Protein AF-A0A0G9LK33-F1 (afdb_monomer)

Solvent-accessible surface area (backbone atoms only — not comparable to full-atom values): 16582 Å² total; per-residue (Å²): 135,88,90,81,90,83,88,84,90,78,90,85,79,85,84,75,80,76,80,74,77,76,76,70,78,69,60,41,38,18,33,14,38,17,59,70,48,50,74,72,45,51,54,49,49,32,57,76,68,70,51,54,80,91,78,38,52,81,48,74,39,46,67,70,49,40,31,66,54,38,64,52,64,90,82,48,63,74,78,64,58,93,66,35,50,24,18,20,37,27,31,68,43,97,57,89,23,56,45,53,45,62,40,44,39,75,54,53,37,34,61,40,50,46,52,24,38,47,52,32,69,49,52,34,28,47,33,39,33,30,33,95,53,79,40,53,30,80,44,24,62,44,22,38,53,54,22,45,24,66,29,71,74,48,82,64,53,61,67,28,28,30,46,17,47,51,48,46,53,54,29,45,64,46,12,77,80,68,35,46,69,53,23,33,45,53,53,48,55,43,49,54,47,41,44,65,68,60,64,90,48,71,68,54,45,44,51,50,44,52,62,48,49,74,66,48,92,62,89,70,50,72,68,56,50,51,52,52,42,52,54,50,49,55,52,50,74,63,65,58,60,38,90,77,39,51,64,28,55,49,49,46,56,49,53,48,53,48,54,40,51,75,70,71,44,88,71,77,54,70,70,58,54,50,50,47,56,48,53,54,50,52,51,52,52,53,51,50,51,52,52,55,58,61,75,75,112

pLDDT: mean 86.49, std 15.48, range [35.88, 98.5]

Mean predicted aligned error: 8.64 Å

Radius of gyration: 25.54 Å; Cα contacts (8 Å, |Δi|>4): 435; chains: 1; bounding box: 70×65×89 Å

Nearest PDB structures (foldseek):
  6lzj-assembly1_A  TM=3.235E-01  e=3.063E+00  Aquifex aeolicus VF5
  6l7m-assembly1_D  TM=2.727E-01  e=3.381E+00  Monosporascus sp. MG133
  6tyi-assembly1_D  TM=2.054E-01  e=7.445E+00  Escherichia coli K-12

Foldseek 3Di:
DDDDDDDDDDDDDDPPPPPPPPPPLLLQKEKEFFPPDDPVFVVVVCVVVVHDPVNHHYHYDYLVLLCVQQVNDPPPCVSVPQGGFKMKMKGFDPDDWEAEAEDLADQCHRLLLLQLCVLQVRTGMYMYMYGPHHDNCLNRSSNHQVRNCSSVVHHTDSLSSNLSSLSSVLLSVVCVQVNNLVSSLLLLLLLLLCLVLLDDDLVLSLCSLCLRQVPDPDHDDPVSSVSSSVSSVSSSVVNRNCVRRVVNSVVSNVVSVVVCVVVVHDDDDPVVSVVSSVVSVVVSVVVVVVVVVVVVD

Sequence (297 aa):
MKKNILKLITSCTIAFSLFSFTVQAQNKERVTFGIDLTDAQEVQMLKEFGVSENEVSVDRITNNDIIKQLGLDPNDKSNYEGGCYSSSYVKITNNGGIQVQSNNLTEVTSLMLSNALVTSGITNAEVKAGSPFPVTGTSALSGILKGFESAKGEELSLKNKKAAQEEIETTSALGEEIGYDEAAKVINDVKTKIIKEAPKNSEEISKIVEGITNNYTVEISDEQKEQIKALMTDINDLDIDYSTVKETLKNIGNQISEVLKNSGKDIQDSSFFQGIFAAIGNFFSKLFDSIKNIGNN

Secondary structure (DSSP, 8-state):
----------------------------EEEEEETT--HHHHHHHHHHHT--TTTSEEEEE-HHHHHHHHT--TT-GGGGSS-S--EEEEEE-SSS-EEEEEEEESSS-HHHHHHHHHHTT--SEEEEEEEEEEE--HHHHHHHHHHHHHHHTSPPPHHHHHHHHHHHHHHHHHHHHH-HHHHHHHHHHHHHHHHHH--SSHHHHHHHHHHHHTTSSSPPPHHHHHHHHHHHHHHHTT---HHHHHHHHHHHHHHHHHHHHHTT--PPPHHHHHHHHHHHHHHHHHHHHHHHHHTT-

Structure (mmCIF, N/CA/C/O backbone):
data_AF-A0A0G9LK33-F1
#
_entry.id   AF-A0A0G9LK33-F1
#
loop_
_atom_site.group_PDB
_atom_site.id
_atom_site.type_symbol
_atom_site.label_atom_id
_atom_site.label_alt_id
_atom_site.label_comp_id
_atom_site.label_asym_id
_atom_site.label_entity_id
_atom_site.label_seq_id
_atom_site.pdbx_PDB_ins_code
_atom_site.Cartn_x
_atom_site.Cartn_y
_atom_site.Cartn_z
_atom_site.occupancy
_atom_site.B_iso_or_equiv
_atom_site.auth_seq_id
_atom_site.auth_comp_id
_atom_site.auth_asym_id
_atom_site.auth_atom_id
_atom_site.pdbx_PDB_model_num
ATOM 1 N N . MET A 1 1 ? -51.705 -40.245 -64.904 1.00 35.88 1 MET A N 1
ATOM 2 C CA . MET A 1 1 ? -51.015 -41.442 -65.437 1.00 35.88 1 MET A CA 1
ATOM 3 C C . MET A 1 1 ? -49.511 -41.181 -65.454 1.00 35.88 1 MET A C 1
ATOM 5 O O . MET A 1 1 ? -49.129 -40.185 -66.036 1.00 35.88 1 MET A O 1
ATOM 9 N N . LYS A 1 2 ? -48.733 -42.074 -64.808 1.00 38.09 2 LYS A N 1
ATOM 10 C CA . LYS A 1 2 ? -47.304 -42.448 -65.013 1.00 38.09 2 LYS A CA 1
ATOM 11 C C . LYS A 1 2 ? -46.250 -41.309 -65.055 1.00 38.09 2 LYS A C 1
ATOM 13 O O . LYS A 1 2 ? -46.258 -40.526 -65.985 1.00 38.09 2 LYS A O 1
ATOM 18 N N . LYS A 1 3 ? -45.400 -41.101 -64.034 1.00 43.56 3 LYS A N 1
ATOM 19 C CA . LYS A 1 3 ? -44.272 -41.898 -63.457 1.00 43.56 3 LYS A CA 1
ATOM 20 C C . LYS A 1 3 ? -42.888 -41.496 -64.021 1.00 43.56 3 LYS A C 1
ATOM 22 O O . LYS A 1 3 ? -42.751 -41.379 -65.231 1.00 43.56 3 LYS A O 1
ATOM 27 N N . ASN A 1 4 ? -41.909 -41.455 -63.096 1.00 42.38 4 ASN A N 1
ATOM 28 C CA . ASN A 1 4 ? -40.425 -41.451 -63.202 1.00 42.38 4 ASN A CA 1
ATOM 29 C C . ASN A 1 4 ? -39.814 -40.080 -62.833 1.00 42.38 4 ASN A C 1
ATOM 31 O O . ASN A 1 4 ? -39.919 -39.145 -63.609 1.00 42.38 4 ASN A O 1
ATOM 35 N N . ILE A 1 5 ? -39.317 -39.814 -61.614 1.00 49.09 5 ILE A N 1
ATOM 36 C CA . ILE A 1 5 ? -38.187 -40.416 -60.862 1.00 49.09 5 ILE A CA 1
ATOM 37 C C . ILE A 1 5 ? -36.920 -40.552 -61.715 1.00 49.09 5 ILE A C 1
ATOM 39 O O . ILE A 1 5 ? -36.762 -41.564 -62.390 1.00 49.09 5 ILE A O 1
ATOM 43 N N . LEU A 1 6 ? -35.983 -39.604 -61.573 1.00 38.56 6 LEU A N 1
ATOM 44 C CA . LEU A 1 6 ? -34.555 -39.908 -61.425 1.00 38.56 6 LEU A CA 1
ATOM 45 C C . LEU A 1 6 ? -33.802 -38.740 -60.758 1.00 38.56 6 LEU A C 1
ATOM 47 O O . LEU A 1 6 ? -34.134 -37.575 -60.931 1.00 38.56 6 LEU A O 1
ATOM 51 N N . LYS A 1 7 ? -32.834 -39.120 -59.930 1.00 46.03 7 LYS A N 1
ATOM 52 C CA . LYS A 1 7 ? -32.105 -38.364 -58.908 1.00 46.03 7 LYS A CA 1
ATOM 53 C C . LYS A 1 7 ? -31.104 -37.360 -59.498 1.00 46.03 7 LYS A C 1
ATOM 55 O O . LYS A 1 7 ? -30.420 -37.702 -60.455 1.00 46.03 7 LYS A O 1
ATOM 60 N N . LEU A 1 8 ? -30.870 -36.245 -58.801 1.00 38.66 8 LEU A N 1
ATOM 61 C CA . LEU A 1 8 ? -29.523 -35.675 -58.688 1.00 38.66 8 LEU A CA 1
ATOM 62 C C . LEU A 1 8 ? -29.359 -34.976 -57.329 1.00 38.66 8 LEU A C 1
ATOM 64 O O . LEU A 1 8 ? -29.995 -33.969 -57.037 1.00 38.66 8 LEU A O 1
ATOM 68 N N . ILE A 1 9 ? -28.533 -35.583 -56.481 1.00 54.88 9 ILE A N 1
ATOM 69 C CA . ILE A 1 9 ? -28.034 -35.050 -55.212 1.00 54.88 9 ILE A CA 1
ATOM 70 C C . ILE A 1 9 ? -26.776 -34.260 -55.552 1.00 54.88 9 ILE A C 1
ATOM 72 O O . ILE A 1 9 ? -25.824 -34.908 -55.973 1.00 54.88 9 ILE A O 1
ATOM 76 N N . THR A 1 10 ? -26.718 -32.938 -55.346 1.00 46.66 10 THR A N 1
ATOM 77 C CA . THR A 1 10 ? -25.455 -32.230 -55.033 1.00 46.66 10 THR A CA 1
ATOM 78 C C . THR A 1 10 ? -25.722 -30.828 -54.453 1.00 46.66 10 THR A C 1
ATOM 80 O O . THR A 1 10 ? -26.233 -29.958 -55.142 1.00 46.66 10 THR A O 1
ATOM 83 N N . SER A 1 11 ? -25.370 -30.663 -53.173 1.00 47.84 11 SER A N 1
ATOM 84 C CA . SER A 1 11 ? -24.723 -29.507 -52.520 1.00 47.84 11 SER A CA 1
ATOM 85 C C . SER A 1 11 ? -25.086 -28.061 -52.918 1.00 47.84 11 SER A C 1
ATOM 87 O O . SER A 1 11 ? -24.753 -27.618 -54.011 1.00 47.84 11 SER A O 1
ATOM 89 N N . CYS A 1 12 ? -25.573 -27.267 -51.954 1.00 44.00 12 CYS A N 1
ATOM 90 C CA . CYS A 1 12 ? -24.965 -25.959 -51.678 1.00 44.00 12 CYS A CA 1
ATOM 91 C C . CYS A 1 12 ? -25.277 -25.489 -50.250 1.00 44.00 12 CYS A C 1
ATOM 93 O O . CYS A 1 12 ? -26.420 -25.447 -49.800 1.00 44.00 12 CYS A O 1
ATOM 95 N N . THR A 1 13 ? -24.193 -25.217 -49.544 1.00 49.06 13 THR A N 1
ATOM 96 C CA . THR A 1 13 ? -24.023 -25.112 -48.100 1.00 49.06 13 THR A CA 1
ATOM 97 C C . THR A 1 13 ? -24.557 -23.794 -47.540 1.00 49.06 13 THR A C 1
ATOM 99 O O . THR A 1 13 ? -24.408 -22.736 -48.144 1.00 49.06 13 THR A O 1
ATOM 102 N N . ILE A 1 14 ? -25.135 -23.864 -46.342 1.00 50.88 14 ILE A N 1
ATOM 103 C CA . ILE A 1 14 ? -25.542 -22.724 -45.517 1.00 50.88 14 ILE A CA 1
ATOM 104 C C . ILE A 1 14 ? -24.282 -21.941 -45.118 1.00 50.88 14 ILE A C 1
ATOM 106 O O . ILE A 1 14 ? -23.468 -22.432 -44.338 1.00 50.88 14 ILE A O 1
ATOM 110 N N . ALA A 1 15 ? -24.115 -20.727 -45.642 1.00 46.41 15 ALA A N 1
ATOM 111 C CA . ALA A 1 15 ? -23.110 -19.781 -45.168 1.00 46.41 15 ALA A CA 1
ATOM 112 C C . ALA A 1 15 ? -23.591 -19.142 -43.855 1.00 46.41 15 ALA A C 1
ATOM 114 O O . ALA A 1 15 ? -24.127 -18.037 -43.840 1.00 46.41 15 ALA A O 1
ATOM 115 N N . PHE A 1 16 ? -23.424 -19.861 -42.745 1.00 49.12 16 PHE A N 1
ATOM 116 C CA . PHE A 1 16 ? -23.436 -19.257 -41.415 1.00 49.12 16 PHE A CA 1
ATOM 117 C C . PHE A 1 16 ? -22.033 -18.692 -41.185 1.00 49.12 16 PHE A C 1
ATOM 119 O O . PHE A 1 16 ? -21.094 -19.426 -40.877 1.00 49.12 16 PHE A O 1
ATOM 126 N N . SER A 1 17 ? -21.861 -17.394 -41.426 1.00 44.94 17 SER A N 1
ATOM 127 C CA . SER A 1 17 ? -20.633 -16.682 -41.091 1.00 44.94 17 SER A CA 1
ATOM 128 C C . SER A 1 17 ? -20.457 -16.701 -39.574 1.00 44.94 17 SER A C 1
ATOM 130 O O . SER A 1 17 ? -21.086 -15.928 -38.850 1.00 44.94 17 SER A O 1
ATOM 132 N N . LEU A 1 18 ? -19.617 -17.616 -39.097 1.00 41.78 18 LEU A N 1
ATOM 133 C CA . LEU A 1 18 ? -19.060 -17.589 -37.756 1.00 41.78 18 LEU A CA 1
ATOM 134 C C . LEU A 1 18 ? -18.175 -16.343 -37.663 1.00 41.78 18 LEU A C 1
ATOM 136 O O . LEU A 1 18 ? -17.020 -16.356 -38.084 1.00 41.78 18 LEU A O 1
ATOM 140 N N . PHE A 1 19 ? -18.719 -15.252 -37.124 1.00 48.16 19 PHE A N 1
ATOM 141 C CA . PHE A 1 19 ? -17.885 -14.246 -36.482 1.00 48.16 19 PHE A CA 1
ATOM 142 C C . PHE A 1 19 ? -17.297 -14.909 -35.239 1.00 48.16 19 PHE A C 1
ATOM 144 O O . PHE A 1 19 ? -17.881 -14.888 -34.157 1.00 48.16 19 PHE A O 1
ATOM 151 N N . SER A 1 20 ? -16.159 -15.571 -35.419 1.00 40.34 20 SER A N 1
ATOM 152 C CA . SER A 1 20 ? -15.299 -15.942 -34.311 1.00 40.34 20 SER A CA 1
ATOM 153 C C . SER A 1 20 ? -14.796 -14.639 -33.705 1.00 40.34 20 SER A C 1
ATOM 155 O O . SER A 1 20 ? -13.849 -14.042 -34.209 1.00 40.34 20 SER A O 1
ATOM 157 N N . PHE A 1 21 ? -15.445 -14.170 -32.639 1.00 43.62 21 PHE A N 1
ATOM 158 C CA . PHE A 1 21 ? -14.785 -13.270 -31.709 1.00 43.62 21 PHE A CA 1
ATOM 159 C C . PHE A 1 21 ? -13.596 -14.049 -31.161 1.00 43.62 21 PHE A C 1
ATOM 161 O O . PHE A 1 21 ? -13.739 -14.917 -30.301 1.00 43.62 21 PHE A O 1
ATOM 168 N N . THR A 1 22 ? -12.413 -13.797 -31.708 1.00 39.19 22 THR A N 1
ATOM 169 C CA . THR A 1 22 ? -11.179 -14.132 -31.020 1.00 39.19 22 THR A CA 1
ATOM 170 C C . THR A 1 22 ? -11.172 -13.269 -29.768 1.00 39.19 22 THR A C 1
ATOM 172 O O . THR A 1 22 ? -10.823 -12.092 -29.825 1.00 39.19 22 THR A O 1
ATOM 175 N N . VAL A 1 23 ? -11.634 -13.828 -28.647 1.00 40.44 23 VAL A N 1
ATOM 176 C CA . VAL A 1 23 ? -11.323 -13.292 -27.324 1.00 40.44 23 VAL A CA 1
ATOM 177 C C . VAL A 1 23 ? -9.811 -13.393 -27.229 1.00 40.44 23 VAL A C 1
ATOM 179 O O . VAL A 1 23 ? -9.265 -14.470 -26.994 1.00 40.44 23 VAL A O 1
ATOM 182 N N . GLN A 1 24 ? -9.128 -12.295 -27.540 1.00 42.69 24 GLN A N 1
ATOM 183 C CA . GLN A 1 24 ? -7.708 -12.179 -27.284 1.00 42.69 24 GLN A CA 1
ATOM 184 C C . GLN A 1 24 ? -7.549 -12.447 -25.794 1.00 42.69 24 GLN A C 1
ATOM 186 O O . GLN A 1 24 ? -8.153 -11.746 -24.982 1.00 42.69 24 GLN A O 1
ATOM 191 N N . ALA A 1 25 ? -6.843 -13.523 -25.443 1.00 46.84 25 ALA A N 1
ATOM 192 C CA . ALA A 1 25 ? -6.541 -13.824 -24.056 1.00 46.84 25 ALA A CA 1
ATOM 193 C C . ALA A 1 25 ? -5.862 -12.580 -23.486 1.00 46.84 25 ALA A C 1
ATOM 195 O O . ALA A 1 25 ? -4.758 -12.227 -23.901 1.00 46.84 25 ALA A O 1
ATOM 196 N N . GLN A 1 26 ? -6.580 -11.856 -22.631 1.00 57.47 26 GLN A N 1
ATOM 197 C CA . GLN A 1 26 ? -6.070 -10.654 -22.006 1.00 57.47 26 GLN A CA 1
ATOM 198 C C . GLN A 1 26 ? -4.840 -11.080 -21.215 1.00 57.47 26 GLN A C 1
ATOM 200 O O . GLN A 1 26 ? -4.949 -11.896 -20.296 1.00 57.47 26 GLN A O 1
ATOM 205 N N . ASN A 1 27 ? -3.663 -10.628 -21.651 1.00 69.38 27 ASN A N 1
ATOM 206 C CA . ASN A 1 27 ? -2.430 -10.960 -20.964 1.00 69.38 27 ASN A CA 1
ATOM 207 C C . ASN A 1 27 ? -2.540 -10.368 -19.553 1.00 69.38 27 ASN A C 1
ATOM 209 O O . ASN A 1 27 ? -2.645 -9.151 -19.388 1.00 69.38 27 ASN A O 1
ATOM 213 N N . LYS A 1 28 ? -2.614 -11.254 -18.555 1.00 82.50 28 LYS A N 1
ATOM 214 C CA . LYS A 1 28 ? -2.795 -10.900 -17.141 1.00 82.50 28 LYS A CA 1
ATOM 215 C C . LYS A 1 28 ? -1.512 -10.367 -16.504 1.00 82.50 28 LYS A C 1
ATOM 217 O O . LYS A 1 28 ? -1.529 -10.052 -15.316 1.00 82.50 28 LYS A O 1
ATOM 222 N N . GLU A 1 29 ? -0.428 -10.318 -17.274 1.00 93.06 29 GLU A N 1
ATOM 223 C CA . GLU A 1 29 ? 0.894 -9.888 -16.851 1.00 93.06 29 GLU A CA 1
ATOM 224 C C . GLU A 1 29 ? 1.270 -8.576 -17.545 1.00 93.06 29 GLU A C 1
ATOM 226 O O . GLU A 1 29 ? 1.222 -8.450 -18.775 1.00 93.06 29 GLU A O 1
ATOM 231 N N . ARG A 1 30 ? 1.628 -7.580 -16.736 1.00 95.62 30 ARG A N 1
ATOM 232 C CA . ARG A 1 30 ? 1.975 -6.229 -17.175 1.00 95.62 30 ARG A CA 1
ATOM 233 C C . ARG A 1 30 ? 3.269 -5.778 -16.537 1.00 95.62 30 ARG A C 1
ATOM 235 O O . ARG A 1 30 ? 3.479 -6.011 -15.352 1.00 95.62 30 ARG A O 1
ATOM 242 N N . VAL A 1 31 ? 4.100 -5.095 -17.312 1.00 97.44 31 VAL A N 1
ATOM 243 C CA . VAL A 1 31 ? 5.230 -4.322 -16.795 1.00 97.44 31 VAL A CA 1
ATOM 244 C C . VAL A 1 31 ? 4.937 -2.850 -17.025 1.00 97.44 31 VAL A C 1
ATOM 246 O O . VAL A 1 31 ? 4.615 -2.464 -18.141 1.00 97.44 31 VAL A O 1
ATOM 249 N N . THR A 1 32 ? 5.064 -2.032 -15.988 1.00 97.06 32 THR A N 1
ATOM 250 C CA . THR A 1 32 ? 4.962 -0.576 -16.075 1.00 97.06 32 THR A CA 1
ATOM 251 C C . THR A 1 32 ? 6.316 0.032 -15.738 1.00 97.06 32 THR A C 1
ATOM 253 O O . THR A 1 32 ? 6.768 -0.109 -14.600 1.00 97.06 32 THR A O 1
ATOM 256 N N . PHE A 1 33 ? 6.950 0.725 -16.685 1.00 97.19 33 PHE A N 1
ATOM 257 C CA . PHE A 1 33 ? 8.192 1.462 -16.430 1.00 97.19 33 PHE A CA 1
ATOM 258 C C . PHE A 1 33 ? 7.932 2.904 -16.008 1.00 97.19 33 PHE A C 1
ATOM 260 O O . PHE A 1 33 ? 7.018 3.554 -16.521 1.00 97.19 33 PHE A O 1
ATOM 267 N N . GLY A 1 34 ? 8.767 3.419 -15.109 1.00 95.44 34 GLY A N 1
ATOM 268 C CA . GLY A 1 34 ? 8.871 4.857 -14.879 1.00 95.44 34 GLY A CA 1
ATOM 269 C C . GLY A 1 34 ? 9.438 5.563 -16.113 1.00 95.44 34 GLY A C 1
ATOM 270 O O . GLY A 1 34 ? 10.346 5.039 -16.758 1.00 95.44 34 GLY A O 1
ATOM 271 N N . ILE A 1 35 ? 8.891 6.728 -16.472 1.00 95.06 35 ILE A N 1
ATOM 272 C CA . ILE A 1 35 ? 9.263 7.419 -17.719 1.00 95.06 35 ILE A CA 1
ATOM 273 C C . ILE A 1 35 ? 10.713 7.923 -17.745 1.00 95.06 35 ILE A C 1
ATOM 275 O O . ILE A 1 35 ? 11.249 8.146 -18.827 1.00 95.06 35 ILE A O 1
ATOM 279 N N . ASP A 1 36 ? 11.351 8.085 -16.584 1.00 95.12 36 ASP A N 1
ATOM 280 C CA . ASP A 1 36 ? 12.722 8.596 -16.495 1.00 95.12 36 ASP A CA 1
ATOM 281 C C . ASP A 1 36 ? 13.784 7.484 -16.604 1.00 95.12 36 ASP A C 1
ATOM 283 O O . ASP A 1 36 ? 14.984 7.748 -16.490 1.00 95.12 36 ASP A O 1
ATOM 287 N N . LEU A 1 37 ? 13.371 6.232 -16.847 1.00 96.38 37 LEU A N 1
ATOM 288 C CA . LEU A 1 37 ? 14.295 5.155 -17.190 1.00 96.38 37 LEU A CA 1
ATOM 289 C C . LEU A 1 37 ? 14.830 5.297 -18.618 1.00 96.38 37 LEU A C 1
ATOM 291 O O . LEU A 1 37 ? 14.111 5.600 -19.565 1.00 96.38 37 LEU A O 1
ATOM 295 N N . THR A 1 38 ? 16.116 5.001 -18.781 1.00 97.44 38 THR A N 1
ATOM 296 C CA . THR A 1 38 ? 16.728 4.771 -20.097 1.00 97.44 38 THR A CA 1
ATOM 297 C C . THR A 1 38 ? 16.373 3.381 -20.632 1.00 97.44 38 THR A C 1
ATOM 299 O O . THR A 1 38 ? 16.149 2.459 -19.848 1.00 97.44 38 THR A O 1
ATOM 302 N N . ASP A 1 39 ? 16.446 3.173 -21.950 1.00 96.31 39 ASP A N 1
ATOM 303 C CA . ASP A 1 39 ? 16.209 1.859 -22.579 1.00 96.31 39 ASP A CA 1
ATOM 304 C C . ASP A 1 39 ? 17.051 0.734 -21.942 1.00 96.31 39 ASP A C 1
ATOM 306 O O . ASP A 1 39 ? 16.578 -0.377 -21.709 1.00 96.31 39 ASP A O 1
ATOM 310 N N . ALA A 1 40 ? 18.313 1.024 -21.601 1.00 97.38 40 ALA A N 1
ATOM 311 C CA . ALA A 1 40 ? 19.193 0.064 -20.935 1.00 97.38 40 ALA A CA 1
ATOM 312 C C . ALA A 1 40 ? 18.702 -0.303 -19.522 1.00 97.38 40 ALA A C 1
ATOM 314 O O . ALA A 1 40 ? 18.845 -1.451 -19.096 1.00 97.38 40 ALA A O 1
ATOM 315 N N . GLN A 1 41 ? 18.115 0.656 -18.803 1.00 98.06 41 GLN A N 1
ATOM 316 C CA . GLN A 1 41 ? 17.523 0.428 -17.487 1.00 98.06 41 GLN A CA 1
ATOM 317 C C . GLN A 1 41 ? 16.189 -0.315 -17.582 1.00 98.06 41 GLN A C 1
ATOM 319 O O . GLN A 1 41 ? 15.935 -1.174 -16.747 1.00 98.06 41 GLN A O 1
ATOM 324 N N . GLU A 1 42 ? 15.364 -0.069 -18.602 1.00 97.00 42 GLU A N 1
ATOM 325 C CA . GLU A 1 42 ? 14.154 -0.871 -18.841 1.00 97.00 42 GLU A CA 1
ATOM 326 C C . GLU A 1 42 ? 14.511 -2.354 -19.055 1.00 97.00 42 GLU A C 1
ATOM 328 O O . GLU A 1 42 ? 13.927 -3.239 -18.425 1.00 97.00 42 GLU A O 1
ATOM 333 N N . VAL A 1 43 ? 15.548 -2.636 -19.855 1.00 96.25 43 VAL A N 1
ATOM 334 C CA . VAL A 1 43 ? 16.069 -4.003 -20.047 1.00 96.25 43 VAL A CA 1
ATOM 335 C C . VAL A 1 43 ? 16.593 -4.602 -18.736 1.00 96.25 43 VAL A C 1
ATOM 337 O O . VAL A 1 43 ? 16.360 -5.783 -18.460 1.00 96.25 43 VAL A O 1
ATOM 340 N N . GLN A 1 44 ? 17.277 -3.808 -17.904 1.00 97.06 44 GLN A N 1
ATOM 341 C CA . GLN A 1 44 ? 17.685 -4.237 -16.563 1.00 97.06 44 GLN A CA 1
ATOM 342 C C . GLN A 1 44 ? 16.466 -4.620 -15.713 1.00 97.06 44 GLN A C 1
ATOM 344 O O . GLN A 1 44 ? 16.467 -5.693 -15.109 1.00 97.06 44 GLN A O 1
ATOM 349 N N . MET A 1 45 ? 15.416 -3.796 -15.706 1.00 97.62 45 MET A N 1
ATOM 350 C CA . MET A 1 45 ? 14.209 -4.054 -14.924 1.00 97.62 45 MET A CA 1
ATOM 351 C C . MET A 1 45 ? 13.469 -5.313 -15.387 1.00 97.62 45 MET A C 1
ATOM 353 O O . MET A 1 45 ? 13.059 -6.104 -14.542 1.00 97.62 45 MET A O 1
ATOM 357 N N . LEU A 1 46 ? 13.357 -5.573 -16.696 1.00 96.81 46 LEU A N 1
ATOM 358 C CA . LEU A 1 46 ? 12.790 -6.834 -17.209 1.00 96.81 46 LEU A CA 1
ATOM 359 C C . LEU A 1 46 ? 13.542 -8.053 -16.667 1.00 96.81 46 LEU A C 1
ATOM 361 O O . LEU A 1 46 ? 12.930 -9.020 -16.207 1.00 96.81 46 LEU A O 1
ATOM 365 N N . LYS A 1 47 ? 14.878 -7.983 -16.659 1.00 96.06 47 LYS A N 1
ATOM 366 C CA . LYS A 1 47 ? 15.730 -9.044 -16.120 1.00 96.06 47 LYS A CA 1
ATOM 367 C C . LYS A 1 47 ? 15.534 -9.228 -14.615 1.00 96.06 47 LYS A C 1
ATOM 369 O O . LYS A 1 47 ? 15.449 -10.369 -14.166 1.00 96.06 47 LYS A O 1
ATOM 374 N N . GLU A 1 48 ? 15.452 -8.145 -13.845 1.00 95.88 48 GLU A N 1
ATOM 375 C CA . GLU A 1 48 ? 15.170 -8.197 -12.401 1.00 95.88 48 GLU A CA 1
ATOM 376 C C . GLU A 1 48 ? 13.775 -8.771 -12.113 1.00 95.88 48 GLU A C 1
ATOM 378 O O . GLU A 1 48 ? 13.600 -9.577 -11.198 1.00 95.88 48 GLU A O 1
ATOM 383 N N . PHE A 1 49 ? 12.786 -8.436 -12.941 1.00 96.75 49 PHE A N 1
ATOM 384 C CA . PHE A 1 49 ? 11.449 -9.019 -12.868 1.00 96.75 49 PHE A CA 1
ATOM 385 C C . PHE A 1 49 ? 11.392 -10.461 -13.385 1.00 96.75 49 PHE A C 1
ATOM 387 O O . PHE A 1 49 ? 10.426 -11.168 -13.092 1.00 96.75 49 PHE A O 1
ATOM 394 N N . GLY A 1 50 ? 12.441 -10.940 -14.056 1.00 95.50 50 GLY A N 1
ATOM 395 C CA . GLY A 1 50 ? 12.544 -12.302 -14.570 1.00 95.50 50 GLY A CA 1
ATOM 396 C C . GLY A 1 50 ? 11.566 -12.586 -15.708 1.00 95.50 50 GLY A C 1
ATOM 397 O O . GLY A 1 50 ? 11.072 -13.706 -15.801 1.00 95.50 50 GLY A O 1
ATOM 398 N N . VAL A 1 51 ? 11.267 -11.575 -16.527 1.00 93.56 51 VAL A N 1
ATOM 399 C CA . VAL A 1 51 ? 10.341 -11.665 -17.665 1.00 93.56 51 VAL A CA 1
ATOM 400 C C . VAL A 1 51 ? 11.005 -11.179 -18.945 1.00 93.56 51 VAL A C 1
ATOM 402 O O . VAL A 1 51 ? 11.894 -10.326 -18.917 1.00 93.56 51 VAL A O 1
ATOM 405 N N . SER A 1 52 ? 10.559 -11.707 -20.079 1.00 88.94 52 SER A N 1
ATOM 406 C CA . SER A 1 52 ? 10.988 -11.254 -21.402 1.00 88.94 52 SER A CA 1
ATOM 407 C C . SER A 1 52 ? 9.974 -10.267 -21.987 1.00 88.94 52 SER A C 1
ATOM 409 O O . SER A 1 52 ? 8.771 -10.399 -21.769 1.00 88.94 52 SER A O 1
ATOM 411 N N . GLU A 1 53 ? 10.429 -9.296 -22.782 1.00 81.75 53 GLU A N 1
ATOM 412 C CA . GLU A 1 53 ? 9.564 -8.258 -23.377 1.00 81.75 53 GLU A CA 1
ATOM 413 C C . GLU A 1 53 ? 8.426 -8.833 -24.242 1.00 81.75 53 GLU A C 1
ATOM 415 O O . GLU A 1 53 ? 7.344 -8.266 -24.324 1.00 81.75 53 GLU A O 1
ATOM 420 N N . ASN A 1 54 ? 8.636 -9.996 -24.859 1.00 84.62 54 ASN A N 1
ATOM 421 C CA . ASN A 1 54 ? 7.635 -10.689 -25.671 1.00 84.62 54 ASN A CA 1
ATOM 422 C C . ASN A 1 54 ? 6.609 -11.502 -24.856 1.00 84.62 54 ASN A C 1
ATOM 424 O O . ASN A 1 54 ? 5.662 -12.027 -25.442 1.00 84.62 54 ASN A O 1
ATOM 428 N N . GLU A 1 55 ? 6.798 -11.649 -23.543 1.00 84.25 55 GLU A N 1
ATOM 429 C CA . GLU A 1 55 ? 5.919 -12.422 -22.650 1.00 84.25 55 GLU A CA 1
ATOM 430 C C . GLU A 1 55 ? 4.898 -11.532 -21.928 1.00 84.25 55 GLU A C 1
ATOM 432 O O . GLU A 1 55 ? 3.827 -11.999 -21.534 1.00 84.25 55 GLU A O 1
ATOM 437 N N . VAL A 1 56 ? 5.199 -10.240 -21.799 1.00 87.75 56 VAL A N 1
ATOM 438 C CA . VAL A 1 56 ? 4.410 -9.261 -21.043 1.00 87.75 56 VAL A CA 1
ATOM 439 C C . VAL A 1 56 ? 3.997 -8.098 -21.935 1.00 87.75 56 VAL A C 1
ATOM 441 O O . VAL A 1 56 ? 4.654 -7.785 -22.921 1.00 87.75 56 VAL A O 1
ATOM 444 N N . SER A 1 57 ? 2.893 -7.431 -21.601 1.00 92.38 57 SER A N 1
ATOM 445 C CA . SER A 1 57 ? 2.618 -6.121 -22.206 1.00 92.38 57 SER A CA 1
ATOM 446 C C . SER A 1 57 ? 3.278 -5.026 -21.375 1.00 92.38 57 SER A C 1
ATOM 448 O O . SER A 1 57 ? 3.230 -5.067 -20.143 1.00 92.38 57 SER A O 1
ATOM 450 N N . VAL A 1 58 ? 3.899 -4.069 -22.062 1.00 93.75 58 VAL A N 1
ATOM 451 C CA . VAL A 1 58 ? 4.666 -2.982 -21.451 1.00 93.75 58 VAL A CA 1
ATOM 452 C C . VAL A 1 58 ? 3.877 -1.682 -21.519 1.00 93.75 58 VAL A C 1
ATOM 454 O O . VAL A 1 58 ? 3.456 -1.251 -22.591 1.00 93.75 58 VAL A O 1
ATOM 457 N N . ASP A 1 59 ? 3.741 -1.042 -20.368 1.00 93.94 59 ASP A N 1
ATOM 458 C CA . ASP A 1 59 ? 3.198 0.291 -20.181 1.00 93.94 59 ASP A CA 1
ATOM 459 C C . ASP A 1 59 ? 4.289 1.211 -19.607 1.00 93.94 59 ASP A C 1
ATOM 461 O O . ASP A 1 59 ? 5.306 0.767 -19.071 1.00 93.94 59 ASP A O 1
ATOM 465 N N . ARG A 1 60 ? 4.089 2.525 -19.713 1.00 94.62 60 ARG A N 1
ATOM 466 C CA . ARG A 1 60 ? 4.949 3.534 -19.074 1.00 94.62 60 ARG A CA 1
ATOM 467 C C . ARG A 1 60 ? 4.114 4.465 -18.228 1.00 94.62 60 ARG A C 1
ATOM 469 O O . ARG A 1 60 ? 2.968 4.740 -18.590 1.00 94.62 60 ARG A O 1
ATOM 476 N N . ILE A 1 61 ? 4.667 4.955 -17.129 1.00 91.75 61 ILE A N 1
ATOM 477 C CA . ILE A 1 61 ? 3.995 5.895 -16.244 1.00 91.75 61 ILE A CA 1
ATOM 478 C C . ILE A 1 61 ? 4.749 7.218 -16.170 1.00 91.75 61 ILE A C 1
ATOM 480 O O . ILE A 1 61 ? 5.957 7.259 -15.965 1.00 91.75 61 ILE A O 1
ATOM 484 N N . THR A 1 62 ? 4.013 8.304 -16.390 1.00 90.50 62 THR A N 1
ATOM 485 C CA . THR A 1 62 ? 4.513 9.682 -16.327 1.00 90.50 62 THR A CA 1
ATOM 486 C C . THR A 1 62 ? 4.065 10.368 -15.037 1.00 90.50 62 THR A C 1
ATOM 488 O O . THR A 1 62 ? 3.109 9.925 -14.404 1.00 90.50 62 THR A O 1
ATOM 491 N N . ASN A 1 63 ? 4.651 11.518 -14.690 1.00 86.06 63 ASN A N 1
ATOM 492 C CA . ASN A 1 63 ? 4.182 12.317 -13.544 1.00 86.06 63 ASN A CA 1
ATOM 493 C C . ASN A 1 63 ? 2.693 12.695 -13.658 1.00 86.06 63 ASN A C 1
ATOM 495 O O . ASN A 1 63 ? 1.951 12.655 -12.681 1.00 86.06 63 ASN A O 1
ATOM 499 N N . ASN A 1 64 ? 2.216 12.985 -14.873 1.00 86.50 64 ASN A N 1
ATOM 500 C CA . ASN A 1 64 ? 0.799 13.269 -15.109 1.00 86.50 64 ASN A CA 1
ATOM 501 C C . ASN A 1 64 ? -0.094 12.044 -14.884 1.00 86.50 64 ASN A C 1
ATOM 503 O O . ASN A 1 64 ? -1.231 12.191 -14.438 1.00 86.50 64 ASN A O 1
ATOM 507 N N . ASP A 1 65 ? 0.396 10.849 -15.214 1.00 89.00 65 ASP A N 1
ATOM 508 C CA . ASP A 1 65 ? -0.328 9.616 -14.918 1.00 89.00 65 ASP A CA 1
ATOM 509 C C . ASP A 1 65 ? -0.387 9.382 -13.410 1.00 89.00 65 ASP A C 1
ATOM 511 O O . ASP A 1 65 ? -1.452 9.036 -12.916 1.00 89.00 65 ASP A O 1
ATOM 515 N N . ILE A 1 66 ? 0.703 9.641 -12.675 1.00 88.25 66 ILE A N 1
ATOM 516 C CA . ILE A 1 66 ? 0.744 9.513 -11.210 1.00 88.25 66 ILE A CA 1
ATOM 517 C C . ILE A 1 66 ? -0.336 10.374 -10.561 1.00 88.25 66 ILE A C 1
ATOM 519 O O . ILE A 1 66 ? -1.148 9.868 -9.788 1.00 88.25 66 ILE A O 1
ATOM 523 N N . ILE A 1 67 ? -0.406 11.647 -10.947 1.00 87.56 67 ILE A N 1
ATOM 524 C CA . ILE A 1 67 ? -1.389 12.598 -10.421 1.00 87.56 67 ILE A CA 1
ATOM 525 C C . ILE A 1 67 ? -2.813 12.138 -10.683 1.00 87.56 67 ILE A C 1
ATOM 527 O O . ILE A 1 67 ? -3.648 12.177 -9.786 1.00 87.56 67 ILE A O 1
ATOM 531 N N . LYS A 1 68 ? -3.105 11.668 -11.899 1.00 87.88 68 LYS A N 1
ATOM 532 C CA . LYS A 1 68 ? -4.437 11.147 -12.231 1.00 87.88 68 LYS A CA 1
ATOM 533 C C . LYS A 1 68 ? -4.752 9.880 -11.451 1.00 87.88 68 LYS A C 1
ATOM 535 O O . LYS A 1 68 ? -5.859 9.735 -10.943 1.00 87.88 68 LYS A O 1
ATOM 540 N N . GLN A 1 69 ? -3.784 8.977 -11.369 1.00 87.00 69 GLN A N 1
ATOM 541 C CA . GLN A 1 69 ? -3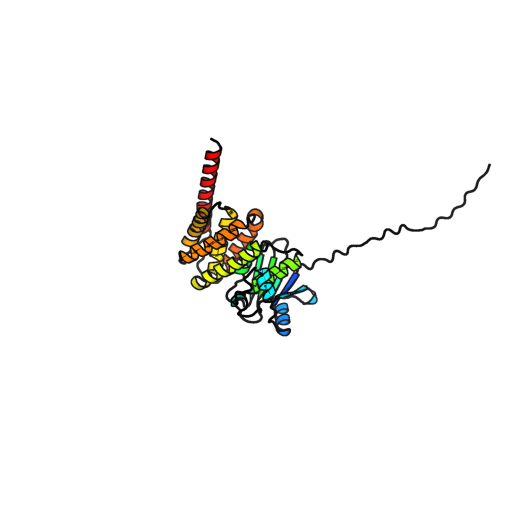.980 7.655 -10.806 1.00 87.00 69 GLN A CA 1
ATOM 542 C C . GLN A 1 69 ? -4.198 7.700 -9.302 1.00 87.00 69 GLN A C 1
ATOM 544 O O . GLN A 1 69 ? -5.044 6.976 -8.789 1.00 87.00 69 GLN A O 1
ATOM 549 N N . LEU A 1 70 ? -3.465 8.573 -8.618 1.00 87.50 70 LEU A N 1
ATOM 550 C CA . LEU A 1 70 ? -3.523 8.747 -7.170 1.00 87.50 70 LEU A CA 1
ATOM 551 C C . LEU A 1 70 ? -4.410 9.934 -6.766 1.00 87.50 70 LEU A C 1
ATOM 553 O O . LEU A 1 70 ? -4.662 10.153 -5.590 1.00 87.50 70 LEU A O 1
ATOM 557 N N . GLY A 1 71 ? -4.921 10.690 -7.743 1.00 85.00 71 GLY A N 1
ATOM 558 C CA . GLY A 1 71 ? -5.807 11.831 -7.539 1.00 85.00 71 GLY A CA 1
ATOM 559 C C . GLY A 1 71 ? -5.178 12.989 -6.755 1.00 85.00 71 GLY A C 1
ATOM 560 O O . GLY A 1 71 ? -5.887 13.647 -5.988 1.00 85.00 71 GLY A O 1
ATOM 561 N N . LEU A 1 72 ? -3.878 13.208 -6.961 1.00 86.12 72 LEU A N 1
ATOM 562 C CA . LEU A 1 72 ? -3.076 14.264 -6.339 1.00 86.12 72 LEU A CA 1
ATOM 563 C C . LEU A 1 72 ? -3.454 15.653 -6.878 1.00 86.12 72 LEU A C 1
ATOM 565 O O . LEU A 1 72 ? -4.056 15.771 -7.949 1.00 86.12 72 LEU A O 1
ATOM 569 N N . ASP A 1 73 ? -3.081 16.714 -6.157 1.00 85.69 73 ASP A N 1
ATOM 570 C CA . ASP A 1 73 ? -3.248 18.084 -6.653 1.00 85.69 73 ASP A CA 1
ATOM 571 C C . ASP A 1 73 ? -2.250 18.354 -7.798 1.00 85.69 73 ASP A C 1
ATOM 573 O O . ASP A 1 73 ? -1.037 18.335 -7.565 1.00 85.69 73 ASP A O 1
ATOM 577 N N . PRO A 1 74 ? -2.716 18.641 -9.032 1.00 84.38 74 PRO A N 1
ATOM 578 C CA . PRO A 1 74 ? -1.836 18.982 -10.150 1.00 84.38 74 PRO A CA 1
ATOM 579 C C . PRO A 1 74 ? -1.094 20.316 -9.972 1.00 84.38 74 PRO A C 1
ATOM 581 O O . PRO A 1 74 ? -0.208 20.632 -10.760 1.00 84.38 74 PRO A O 1
ATOM 584 N N . ASN A 1 75 ? -1.468 21.139 -8.990 1.00 86.44 75 ASN A N 1
ATOM 585 C CA . ASN A 1 75 ? -0.801 22.413 -8.717 1.00 86.44 75 ASN A CA 1
ATOM 586 C C . ASN A 1 75 ? 0.263 22.306 -7.622 1.00 86.44 75 ASN A C 1
ATOM 588 O O . ASN A 1 75 ? 1.077 23.225 -7.483 1.00 86.44 75 ASN A O 1
ATOM 592 N N . ASP A 1 76 ? 0.274 21.212 -6.862 1.00 83.50 76 ASP A N 1
ATOM 593 C CA . ASP A 1 76 ? 1.295 20.971 -5.857 1.00 83.50 76 ASP A CA 1
ATOM 594 C C . ASP A 1 76 ? 2.563 20.445 -6.533 1.00 83.50 76 ASP A C 1
ATOM 596 O O . ASP A 1 76 ? 2.613 19.345 -7.085 1.00 83.50 76 ASP A O 1
ATOM 600 N N . LYS A 1 77 ? 3.602 21.281 -6.515 1.00 75.38 77 LYS A N 1
ATOM 601 C CA . LYS A 1 77 ? 4.873 21.003 -7.183 1.00 75.38 77 LYS A CA 1
ATOM 602 C C . LYS A 1 77 ? 5.642 19.858 -6.538 1.00 75.38 77 LYS A C 1
ATOM 604 O O . LYS A 1 77 ? 6.403 19.212 -7.253 1.00 75.38 77 LYS A O 1
ATOM 609 N N . SER A 1 78 ? 5.423 19.595 -5.250 1.00 78.38 78 SER A N 1
ATOM 610 C CA . SER A 1 78 ? 6.098 18.507 -4.537 1.00 78.38 78 SER A CA 1
ATOM 611 C C . SER A 1 78 ? 5.787 17.139 -5.162 1.00 78.38 78 SER A C 1
ATOM 613 O O . SER A 1 78 ? 6.673 16.295 -5.258 1.00 78.38 78 SER A O 1
ATOM 615 N N . ASN A 1 79 ? 4.593 16.973 -5.751 1.00 73.19 79 ASN A N 1
ATOM 616 C CA . ASN A 1 79 ? 4.172 15.762 -6.474 1.00 73.19 79 ASN A CA 1
ATOM 617 C C . ASN A 1 79 ? 4.981 15.464 -7.751 1.00 73.19 79 ASN A C 1
ATOM 619 O O . ASN A 1 79 ? 4.814 14.404 -8.356 1.00 73.19 79 ASN A O 1
ATOM 623 N N . TYR A 1 80 ? 5.819 16.401 -8.201 1.00 69.06 80 TYR A N 1
ATOM 624 C CA . TYR A 1 80 ? 6.644 16.272 -9.405 1.00 69.06 80 TYR A CA 1
ATOM 625 C C . TYR A 1 80 ? 8.143 16.156 -9.094 1.00 69.06 80 TYR A C 1
ATOM 627 O O . TYR A 1 80 ? 8.949 16.035 -10.021 1.00 69.06 80 TYR A O 1
ATOM 635 N N . GLU A 1 81 ? 8.534 16.238 -7.822 1.00 74.31 81 GLU A N 1
ATOM 636 C CA . GLU A 1 81 ? 9.934 16.194 -7.404 1.00 74.31 81 GLU A CA 1
ATOM 637 C C . GLU A 1 81 ? 10.462 14.747 -7.353 1.00 74.31 81 GLU A C 1
ATOM 639 O O . GLU A 1 81 ? 9.712 13.788 -7.200 1.00 74.31 81 GLU A O 1
ATOM 644 N N . GLY A 1 82 ? 11.774 14.564 -7.532 1.00 75.88 82 GLY A N 1
ATOM 645 C CA . GLY A 1 82 ? 12.436 13.254 -7.397 1.00 75.88 82 GLY A CA 1
ATOM 646 C C . GLY A 1 82 ? 12.413 12.340 -8.632 1.00 75.88 82 GLY A C 1
ATOM 647 O O . GLY A 1 82 ? 13.240 11.434 -8.716 1.00 75.88 82 GLY A O 1
ATOM 648 N N . GLY A 1 83 ? 11.564 12.620 -9.625 1.00 84.38 83 GLY A N 1
ATOM 649 C CA . GLY A 1 83 ? 11.497 11.868 -10.884 1.00 84.38 83 GLY A CA 1
ATOM 650 C C . GLY A 1 83 ? 10.782 10.514 -10.780 1.00 84.38 83 GLY A C 1
ATOM 651 O O . GLY A 1 83 ? 10.510 9.982 -9.706 1.00 84.38 83 GLY A O 1
ATOM 652 N N . CYS A 1 84 ? 10.458 9.941 -11.933 1.00 91.25 84 CYS A N 1
ATOM 653 C CA . CYS A 1 84 ? 9.674 8.728 -12.092 1.00 91.25 84 CYS A CA 1
ATOM 654 C C . CYS A 1 84 ? 10.560 7.569 -12.569 1.00 91.25 84 CYS A C 1
ATOM 656 O O . CYS A 1 84 ? 10.584 7.224 -13.752 1.00 91.25 84 CYS A O 1
ATOM 658 N N . TYR A 1 85 ? 11.290 6.965 -11.630 1.00 94.19 85 TYR A N 1
ATOM 659 C CA . TYR A 1 85 ? 12.226 5.866 -11.912 1.00 94.19 85 TYR A CA 1
ATOM 660 C C . TYR A 1 85 ? 11.691 4.485 -11.513 1.00 94.19 85 TYR A C 1
ATOM 662 O O . TYR A 1 85 ? 12.085 3.471 -12.092 1.00 94.19 85 TYR A O 1
ATOM 670 N N . SER A 1 86 ? 10.783 4.418 -10.532 1.00 95.12 86 SER A N 1
ATOM 671 C CA . SER A 1 86 ? 10.265 3.129 -10.064 1.00 95.12 86 SER A CA 1
ATOM 672 C C . SER A 1 86 ? 9.406 2.474 -11.138 1.00 95.12 86 SER A C 1
ATOM 674 O O . SER A 1 86 ? 8.554 3.114 -11.755 1.00 95.12 86 SER A O 1
ATOM 676 N N . SER A 1 87 ? 9.618 1.180 -11.310 1.00 97.19 87 SER A N 1
ATOM 677 C CA . SER A 1 87 ? 8.928 0.303 -12.240 1.00 97.19 87 SER A CA 1
ATOM 678 C C . SER A 1 87 ? 8.236 -0.821 -11.486 1.00 97.19 87 SER A C 1
ATOM 680 O O . SER A 1 87 ? 8.562 -1.123 -10.336 1.00 97.19 87 SER A O 1
ATOM 682 N N . SER A 1 88 ? 7.285 -1.469 -12.145 1.00 97.81 88 SER A N 1
ATOM 683 C CA . SER A 1 88 ? 6.560 -2.592 -11.565 1.00 97.81 88 SER A CA 1
ATOM 684 C C . SER A 1 88 ? 6.253 -3.664 -12.594 1.00 97.81 88 SER A C 1
ATOM 686 O O . SER A 1 88 ? 6.054 -3.375 -13.768 1.00 97.81 88 SER A O 1
ATOM 688 N N . TYR A 1 89 ? 6.185 -4.899 -12.131 1.00 97.94 89 TYR A N 1
ATOM 689 C CA . TYR A 1 89 ? 5.559 -6.023 -12.795 1.00 97.94 89 TYR A CA 1
ATOM 690 C C . TYR A 1 89 ? 4.342 -6.432 -11.971 1.00 97.94 89 TYR A C 1
ATOM 692 O O . TYR A 1 89 ? 4.434 -6.541 -10.747 1.00 97.94 89 TYR A O 1
ATOM 700 N N . VAL A 1 90 ? 3.218 -6.670 -12.639 1.00 97.62 90 VAL A N 1
ATOM 701 C CA . VAL A 1 90 ? 1.9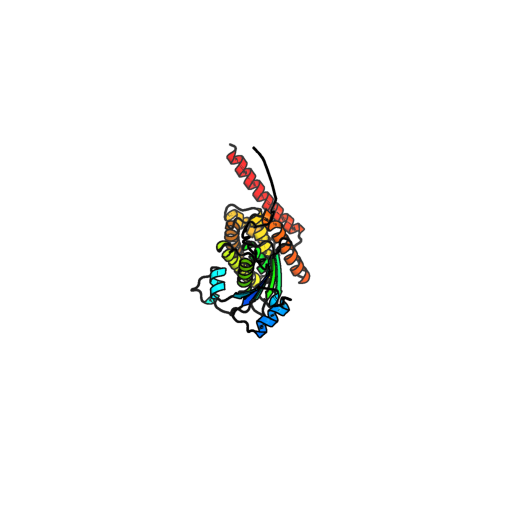53 -7.071 -12.028 1.00 97.62 90 VAL A CA 1
ATOM 702 C C . VAL A 1 90 ? 1.404 -8.278 -12.759 1.00 97.62 90 VAL A C 1
ATOM 704 O O . VAL A 1 90 ? 1.225 -8.249 -13.976 1.00 97.62 90 VAL A O 1
ATOM 707 N N . LYS A 1 91 ? 1.063 -9.311 -11.995 1.00 95.81 91 LYS A N 1
ATOM 708 C CA . LYS A 1 91 ? 0.357 -10.497 -12.461 1.00 95.81 91 LYS A CA 1
ATOM 709 C C . LYS A 1 91 ? -0.893 -10.713 -11.629 1.00 95.81 91 LYS A C 1
ATOM 711 O O . LYS A 1 91 ? -0.816 -10.973 -10.429 1.00 95.81 91 LYS A O 1
ATOM 716 N N . ILE A 1 92 ? -2.055 -10.645 -12.273 1.00 94.94 92 ILE A N 1
ATOM 717 C CA . ILE A 1 92 ? -3.328 -10.928 -11.602 1.00 94.94 92 ILE A CA 1
ATOM 718 C C . ILE A 1 92 ? -3.435 -12.430 -11.337 1.00 94.94 92 ILE A C 1
ATOM 720 O O . ILE A 1 92 ? -3.450 -13.241 -12.271 1.00 94.94 92 ILE A O 1
ATOM 724 N N . THR A 1 93 ? -3.575 -12.796 -10.066 1.00 93.44 93 THR A N 1
ATOM 725 C CA . THR A 1 93 ? -3.789 -14.177 -9.631 1.00 93.44 93 THR A CA 1
ATOM 726 C C . THR A 1 93 ? -5.249 -14.394 -9.232 1.00 93.44 93 THR A C 1
ATOM 728 O O . THR A 1 93 ? -5.994 -13.458 -8.951 1.00 93.44 93 THR A O 1
ATOM 731 N N . ASN A 1 94 ? -5.704 -15.649 -9.237 1.00 89.69 94 ASN A N 1
ATOM 732 C CA . ASN A 1 94 ? -7.068 -15.981 -8.803 1.00 89.69 94 ASN A CA 1
ATOM 733 C C . ASN A 1 94 ? -7.143 -16.274 -7.291 1.00 89.69 94 ASN 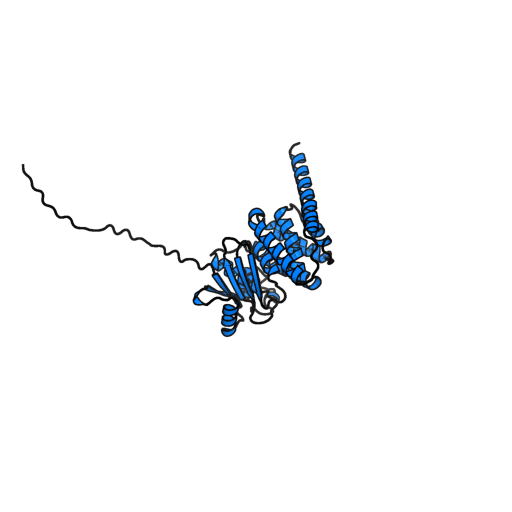A C 1
ATOM 735 O O . ASN A 1 94 ? -8.234 -16.392 -6.739 1.00 89.69 94 ASN A O 1
ATOM 739 N N . ASN A 1 95 ? -5.994 -16.476 -6.645 1.00 86.94 95 ASN A N 1
ATOM 740 C CA . ASN A 1 95 ? -5.842 -16.847 -5.243 1.00 86.94 95 ASN A CA 1
ATOM 741 C C . ASN A 1 95 ? -4.425 -16.487 -4.757 1.00 86.94 95 ASN A C 1
ATOM 743 O O . ASN A 1 95 ? -3.616 -15.956 -5.516 1.00 86.94 95 ASN A O 1
ATOM 747 N N . GLY A 1 96 ? -4.126 -16.802 -3.495 1.00 84.69 96 GLY A N 1
ATOM 748 C CA . GLY A 1 96 ? -2.800 -16.591 -2.904 1.00 84.69 96 GLY A CA 1
ATOM 749 C C . GLY A 1 96 ? -2.610 -15.223 -2.246 1.00 84.69 96 GLY A C 1
ATOM 750 O O . GLY A 1 96 ? -1.595 -15.021 -1.584 1.00 84.69 96 GLY A O 1
ATOM 751 N N . GLY A 1 97 ? -3.595 -14.324 -2.350 1.00 90.88 97 GLY A N 1
ATOM 752 C CA . GLY A 1 97 ? -3.525 -12.982 -1.783 1.00 90.88 97 GLY A CA 1
ATOM 753 C C . GLY A 1 97 ? -2.591 -12.062 -2.569 1.00 90.88 97 GLY A C 1
ATOM 754 O O . GLY A 1 97 ? -2.295 -12.296 -3.742 1.00 90.88 97 GLY A O 1
ATOM 755 N N . ILE A 1 98 ? -2.140 -10.997 -1.914 1.00 95.50 98 ILE A N 1
ATOM 756 C CA . ILE A 1 98 ? -1.165 -10.057 -2.465 1.00 95.50 98 ILE A CA 1
ATOM 757 C C . ILE A 1 98 ? 0.235 -10.500 -2.048 1.00 95.50 98 ILE A C 1
ATOM 759 O O . ILE A 1 98 ? 0.488 -10.755 -0.873 1.00 95.50 98 ILE A O 1
ATOM 763 N N . GLN A 1 99 ? 1.142 -10.581 -3.016 1.00 94.50 99 GLN A N 1
ATOM 764 C CA . GLN A 1 99 ? 2.554 -10.854 -2.785 1.00 94.50 99 GLN A CA 1
ATOM 765 C C . GLN A 1 99 ? 3.373 -9.784 -3.486 1.00 94.50 99 GLN A C 1
ATOM 767 O O . GLN A 1 99 ? 3.399 -9.737 -4.714 1.00 94.50 99 GLN A O 1
ATOM 772 N N . VAL A 1 100 ? 4.038 -8.930 -2.712 1.00 97.00 100 VAL A N 1
ATOM 773 C CA . VAL A 1 100 ? 4.906 -7.883 -3.250 1.00 97.00 100 VAL A CA 1
ATOM 774 C C . VAL A 1 100 ? 6.354 -8.207 -2.920 1.00 97.00 100 VAL A C 1
ATOM 776 O O . VAL A 1 100 ? 6.697 -8.484 -1.774 1.00 97.00 100 VAL A O 1
ATOM 779 N N . GLN A 1 101 ? 7.215 -8.130 -3.928 1.00 96.31 101 GLN A N 1
ATOM 780 C CA . GLN A 1 101 ? 8.663 -8.074 -3.760 1.00 96.31 101 GLN A CA 1
ATOM 781 C C . GLN A 1 101 ? 9.141 -6.699 -4.207 1.00 96.31 101 GLN A C 1
ATOM 783 O O . GLN A 1 101 ? 8.704 -6.204 -5.244 1.00 96.31 101 GLN A O 1
ATOM 788 N N . SER A 1 102 ? 10.030 -6.082 -3.435 1.00 95.06 102 SER A N 1
ATOM 789 C CA . SER A 1 102 ? 10.597 -4.774 -3.758 1.00 95.06 102 SER A CA 1
ATOM 790 C C . SER A 1 102 ? 12.117 -4.840 -3.841 1.00 95.06 102 SER A C 1
ATOM 792 O O . SER A 1 102 ? 12.744 -5.476 -2.996 1.00 95.06 102 SER A O 1
ATOM 794 N N . ASN A 1 103 ? 12.710 -4.145 -4.810 1.00 96.69 103 ASN A N 1
ATOM 795 C CA . ASN A 1 103 ? 14.157 -3.949 -4.908 1.00 96.69 103 ASN A CA 1
ATOM 796 C C . ASN A 1 103 ? 14.484 -2.461 -5.088 1.00 96.69 103 ASN A C 1
ATOM 798 O O . ASN A 1 103 ? 13.808 -1.779 -5.852 1.00 96.69 103 ASN A O 1
ATOM 802 N N . ASN A 1 104 ? 15.526 -1.962 -4.416 1.00 96.19 104 ASN A N 1
ATOM 803 C CA . ASN A 1 104 ? 15.966 -0.560 -4.497 1.00 96.19 104 ASN A CA 1
ATOM 804 C C . ASN A 1 104 ? 14.895 0.500 -4.141 1.00 96.19 104 ASN A C 1
ATOM 806 O O . ASN A 1 104 ? 15.014 1.650 -4.558 1.00 96.19 104 ASN A O 1
ATOM 810 N N . LEU A 1 105 ? 13.870 0.136 -3.363 1.00 95.12 105 LEU A N 1
ATOM 811 C CA . LEU A 1 105 ? 12.904 1.082 -2.793 1.00 95.12 105 LEU A CA 1
ATOM 812 C C . LEU A 1 105 ? 13.267 1.322 -1.323 1.00 95.12 105 LEU A C 1
ATOM 814 O O . LEU A 1 105 ? 13.282 0.370 -0.544 1.00 95.12 105 LEU A O 1
ATOM 818 N N . THR A 1 106 ? 13.626 2.554 -0.964 1.00 91.00 106 THR A N 1
ATOM 819 C CA . THR A 1 106 ? 14.221 2.880 0.344 1.00 91.00 106 THR A CA 1
ATOM 820 C C . THR A 1 106 ? 13.214 3.319 1.399 1.00 91.00 106 THR A C 1
ATOM 822 O O . THR A 1 106 ? 13.540 3.252 2.580 1.00 91.00 106 THR A O 1
ATOM 825 N N . GLU A 1 107 ? 12.022 3.757 0.991 1.00 90.25 107 GLU A N 1
ATOM 826 C CA . GLU A 1 107 ? 10.986 4.271 1.900 1.00 90.25 107 GLU A CA 1
ATOM 827 C C . GLU A 1 107 ? 9.678 3.501 1.711 1.00 90.25 107 GLU A C 1
ATOM 829 O O . GLU A 1 107 ? 9.179 2.881 2.643 1.00 90.25 107 GLU A O 1
ATOM 834 N N . VAL A 1 108 ? 9.164 3.437 0.479 1.00 93.62 108 VAL A N 1
ATOM 835 C CA . VAL A 1 108 ? 7.943 2.695 0.146 1.00 93.62 108 VAL A CA 1
ATOM 836 C C . VAL A 1 108 ? 8.257 1.198 0.039 1.00 93.62 108 VAL A C 1
ATOM 838 O O . VAL A 1 108 ? 8.603 0.682 -1.029 1.00 93.62 108 VAL A O 1
ATOM 841 N N . THR A 1 109 ? 8.163 0.489 1.165 1.00 93.50 109 THR A N 1
ATOM 842 C CA . THR A 1 109 ? 8.521 -0.936 1.247 1.00 93.50 109 THR A CA 1
ATOM 843 C C . THR A 1 109 ? 7.486 -1.850 0.581 1.00 93.50 109 THR A C 1
ATOM 845 O O . THR A 1 109 ? 6.332 -1.483 0.345 1.00 93.50 109 THR A O 1
ATOM 848 N N . SER A 1 110 ? 7.870 -3.102 0.306 1.00 95.81 110 SER A N 1
ATOM 849 C CA . SER A 1 110 ? 6.943 -4.136 -0.186 1.00 95.81 110 SER A CA 1
ATOM 850 C C . SER A 1 110 ? 5.731 -4.359 0.728 1.00 95.81 110 SER A C 1
ATOM 852 O O . SER A 1 110 ? 4.632 -4.624 0.234 1.00 95.81 110 SER A O 1
ATOM 854 N N . LEU A 1 111 ? 5.898 -4.223 2.045 1.00 95.12 111 LEU A N 1
ATOM 855 C CA . LEU A 1 111 ? 4.817 -4.381 3.021 1.00 95.12 111 LEU A CA 1
ATOM 856 C C . LEU A 1 111 ? 3.826 -3.215 2.939 1.00 95.12 111 LEU A C 1
ATOM 858 O O . LEU A 1 111 ? 2.616 -3.442 2.918 1.00 95.12 111 LEU A O 1
ATOM 862 N N . MET A 1 112 ? 4.331 -1.986 2.800 1.00 97.06 112 MET A N 1
ATOM 863 C CA . MET A 1 112 ? 3.510 -0.794 2.571 1.00 97.06 112 MET A CA 1
ATOM 864 C C . MET A 1 112 ? 2.723 -0.892 1.262 1.00 97.06 112 MET A C 1
ATOM 866 O O . MET A 1 112 ? 1.514 -0.670 1.247 1.00 97.06 112 MET A O 1
ATOM 870 N N . LEU A 1 113 ? 3.378 -1.312 0.175 1.00 97.75 113 LEU A N 1
ATOM 871 C CA . LEU A 1 113 ? 2.706 -1.553 -1.103 1.00 97.75 113 LEU A CA 1
ATOM 872 C C . LEU A 1 113 ? 1.621 -2.622 -0.960 1.00 97.75 113 LEU A C 1
ATOM 874 O O . LEU A 1 113 ? 0.498 -2.408 -1.399 1.00 97.75 113 LEU A O 1
ATOM 878 N N . SER A 1 114 ? 1.912 -3.748 -0.303 1.00 97.19 114 SER A N 1
ATOM 879 C CA . SER A 1 114 ? 0.923 -4.817 -0.103 1.00 97.19 114 SER A CA 1
ATOM 880 C C . SER A 1 114 ? -0.321 -4.306 0.625 1.00 97.19 114 SER A C 1
ATOM 882 O O . SER A 1 114 ? -1.449 -4.604 0.231 1.00 97.19 114 SER A O 1
ATOM 884 N N . ASN A 1 115 ? -0.104 -3.489 1.655 1.00 96.94 115 ASN A N 1
ATOM 885 C CA . ASN A 1 115 ? -1.144 -2.819 2.416 1.00 96.94 115 ASN A CA 1
ATOM 886 C C . ASN A 1 115 ? -2.016 -1.902 1.547 1.00 96.94 115 ASN A C 1
ATOM 888 O O . ASN A 1 115 ? -3.239 -2.078 1.522 1.00 96.94 115 ASN A O 1
ATOM 892 N N . ALA A 1 116 ? -1.386 -0.987 0.813 1.00 97.56 116 ALA A N 1
ATOM 893 C CA . ALA A 1 116 ? -2.061 -0.023 -0.048 1.00 97.56 116 ALA A CA 1
ATOM 894 C C . ALA A 1 116 ? -2.837 -0.704 -1.188 1.00 97.56 116 ALA A C 1
ATOM 896 O O . ALA A 1 116 ? -3.912 -0.248 -1.578 1.00 97.56 116 ALA A O 1
ATOM 897 N N . LEU A 1 117 ? -2.349 -1.840 -1.702 1.00 98.06 117 LEU A N 1
ATOM 898 C CA . LEU A 1 117 ? -3.056 -2.589 -2.740 1.00 98.06 117 LEU A CA 1
ATOM 899 C C . LEU A 1 117 ? -4.405 -3.129 -2.242 1.00 98.06 117 LEU A C 1
ATOM 901 O O . LEU A 1 117 ? -5.388 -3.032 -2.978 1.00 98.06 117 LEU A O 1
ATOM 905 N N . VAL A 1 118 ? -4.502 -3.592 -0.991 1.00 97.50 118 VAL A N 1
ATOM 906 C CA . VAL A 1 118 ? -5.801 -3.974 -0.398 1.00 97.50 118 VAL A CA 1
ATOM 907 C C . VAL A 1 118 ? -6.755 -2.783 -0.375 1.00 97.50 118 VAL A C 1
ATOM 909 O O . VAL A 1 118 ? -7.893 -2.895 -0.829 1.00 97.50 118 VAL A O 1
ATOM 912 N N . THR A 1 119 ? -6.279 -1.629 0.089 1.00 98.19 119 THR A N 1
ATOM 913 C CA . THR A 1 119 ? -7.061 -0.386 0.165 1.00 98.19 119 THR A CA 1
ATOM 914 C C . THR A 1 119 ? -7.521 0.083 -1.216 1.00 98.19 119 THR A C 1
ATOM 916 O O . THR A 1 119 ? -8.668 0.496 -1.391 1.00 98.19 119 THR A O 1
ATOM 919 N N . SER A 1 120 ? -6.684 -0.107 -2.241 1.00 97.38 120 SER A N 1
ATOM 920 C CA . SER A 1 120 ? -7.020 0.187 -3.638 1.00 97.38 120 SER A CA 1
ATOM 921 C C . SER A 1 120 ? -8.092 -0.741 -4.241 1.00 97.38 120 SER A C 1
ATOM 923 O O . SER A 1 120 ? -8.601 -0.464 -5.326 1.00 97.38 120 SER A O 1
ATOM 925 N N . GLY A 1 121 ? -8.469 -1.818 -3.539 1.00 95.88 121 GLY A N 1
ATOM 926 C CA . GLY A 1 121 ? -9.456 -2.808 -3.981 1.00 95.88 121 GLY A CA 1
ATOM 927 C C . GLY A 1 121 ? -8.857 -4.044 -4.661 1.00 95.88 121 GLY A C 1
ATOM 928 O O . GLY A 1 121 ? -9.588 -4.832 -5.265 1.00 95.88 121 GLY A O 1
ATOM 929 N N . ILE A 1 122 ? -7.538 -4.237 -4.583 1.00 96.00 122 ILE A N 1
ATOM 930 C CA . ILE A 1 122 ? -6.854 -5.417 -5.119 1.00 96.00 122 ILE A CA 1
ATOM 931 C C . ILE A 1 122 ? -6.789 -6.487 -4.030 1.00 96.00 122 ILE A C 1
ATOM 933 O O . ILE A 1 122 ? -6.351 -6.232 -2.915 1.00 96.00 122 ILE A O 1
ATOM 937 N N . THR A 1 123 ? -7.191 -7.715 -4.355 1.00 92.44 123 THR A N 1
ATOM 938 C CA . THR A 1 123 ? -7.183 -8.822 -3.383 1.00 92.44 123 THR A CA 1
ATOM 939 C C . THR A 1 123 ? -6.168 -9.911 -3.707 1.00 92.44 123 THR A C 1
ATOM 941 O O . THR A 1 123 ? -5.712 -10.594 -2.792 1.00 92.44 123 THR A O 1
ATOM 944 N N . ASN A 1 124 ? -5.830 -10.096 -4.988 1.00 93.81 124 ASN A N 1
ATOM 945 C CA . ASN A 1 124 ? -4.961 -11.168 -5.471 1.00 93.81 124 ASN A CA 1
ATOM 946 C C . ASN A 1 124 ? -4.059 -10.661 -6.602 1.00 93.81 124 ASN A C 1
ATOM 948 O O . ASN A 1 124 ? -4.541 -10.350 -7.696 1.00 93.81 124 ASN A O 1
ATOM 952 N N . ALA A 1 125 ? -2.760 -10.572 -6.331 1.00 96.25 125 ALA A N 1
ATOM 953 C CA . ALA A 1 125 ? -1.760 -10.202 -7.322 1.00 96.25 125 ALA A CA 1
ATOM 954 C C . ALA A 1 125 ? -0.360 -10.629 -6.870 1.00 96.25 125 ALA A C 1
ATOM 956 O O . ALA A 1 125 ? -0.006 -10.496 -5.698 1.00 96.25 125 ALA A O 1
ATOM 957 N N . GLU A 1 126 ? 0.449 -11.070 -7.826 1.00 96.81 126 GLU A N 1
ATOM 958 C CA . GLU A 1 126 ? 1.900 -11.135 -7.685 1.00 96.81 126 GLU A CA 1
ATOM 959 C C . GLU A 1 126 ? 2.491 -9.849 -8.258 1.00 96.81 126 GLU A C 1
ATOM 961 O O . GLU A 1 126 ? 2.220 -9.480 -9.403 1.00 96.81 126 GLU A O 1
ATOM 966 N N . VAL A 1 127 ? 3.285 -9.154 -7.452 1.00 98.12 127 VAL A N 1
ATOM 967 C CA . VAL A 1 127 ? 3.864 -7.862 -7.796 1.00 98.12 127 VAL A CA 1
ATOM 968 C C . VAL A 1 127 ? 5.358 -7.884 -7.530 1.00 98.12 127 VAL A C 1
ATOM 970 O O . VAL A 1 127 ? 5.820 -8.306 -6.469 1.00 98.12 127 VAL A O 1
ATOM 973 N N . LYS A 1 128 ? 6.123 -7.366 -8.485 1.00 98.25 128 LYS A N 1
ATOM 974 C CA . LYS A 1 128 ? 7.521 -6.992 -8.274 1.00 98.25 128 LYS A CA 1
ATOM 975 C C . LYS A 1 128 ? 7.632 -5.502 -8.531 1.00 98.25 128 LYS A C 1
ATOM 977 O O . LYS A 1 128 ? 7.211 -5.043 -9.582 1.00 98.25 128 LYS A O 1
ATOM 982 N N . ALA A 1 129 ? 8.164 -4.749 -7.588 1.00 98.06 129 ALA A N 1
ATOM 983 C CA . ALA A 1 129 ? 8.380 -3.318 -7.719 1.00 98.06 129 ALA A CA 1
ATOM 984 C C . ALA A 1 129 ? 9.865 -3.015 -7.547 1.00 98.06 129 ALA A C 1
ATOM 986 O O . ALA A 1 129 ? 10.553 -3.668 -6.764 1.00 98.06 129 ALA A O 1
ATOM 987 N N . GLY A 1 130 ? 10.390 -2.035 -8.265 1.00 97.38 130 GLY A N 1
ATOM 988 C CA . GLY A 1 130 ? 11.772 -1.646 -8.041 1.00 97.38 130 GLY A CA 1
ATOM 989 C C . GLY A 1 130 ? 12.297 -0.598 -8.990 1.00 97.38 130 GLY A C 1
ATOM 990 O O . GLY A 1 130 ? 11.562 -0.044 -9.799 1.00 97.38 130 GLY A O 1
ATOM 991 N N . SER A 1 131 ? 13.585 -0.331 -8.870 1.00 97.31 131 SER A N 1
ATOM 992 C CA . SER A 1 131 ? 14.306 0.674 -9.645 1.00 97.31 131 SER A CA 1
ATOM 993 C C . SER A 1 131 ? 15.725 0.169 -9.923 1.00 97.31 131 SER A C 1
ATOM 995 O O . SER A 1 131 ? 16.259 -0.590 -9.111 1.00 97.31 131 SER A O 1
ATOM 997 N N . PRO A 1 132 ? 16.386 0.584 -11.018 1.00 96.31 132 PRO A N 1
ATOM 998 C CA . PRO A 1 132 ? 17.771 0.192 -11.300 1.00 96.31 132 PRO A CA 1
ATOM 999 C C . PRO A 1 132 ? 18.788 0.684 -10.252 1.00 96.31 132 PRO A C 1
ATOM 1001 O O . PRO A 1 132 ? 19.907 0.174 -10.194 1.00 96.31 132 PRO A O 1
ATOM 1004 N N . PHE A 1 133 ? 18.417 1.674 -9.438 1.00 95.88 133 PHE A N 1
ATOM 1005 C CA . PHE A 1 133 ? 19.208 2.239 -8.342 1.00 95.88 133 PHE A CA 1
ATOM 1006 C C . PHE A 1 133 ? 18.284 2.686 -7.192 1.00 95.88 133 PHE A C 1
ATOM 1008 O O . PHE A 1 133 ? 17.083 2.850 -7.429 1.00 95.88 133 PHE A O 1
ATOM 1015 N N . PRO A 1 134 ? 18.802 2.886 -5.962 1.00 95.38 134 PRO A N 1
ATOM 1016 C CA . PRO A 1 134 ? 17.986 3.268 -4.808 1.00 95.38 134 PRO A CA 1
ATOM 1017 C C . PRO A 1 134 ? 17.164 4.545 -5.034 1.00 95.38 134 PRO A C 1
ATOM 1019 O O . PRO A 1 134 ? 17.718 5.580 -5.404 1.00 95.38 134 PRO A O 1
ATOM 1022 N N . VAL A 1 135 ? 15.856 4.461 -4.789 1.00 93.06 135 VAL A N 1
ATOM 1023 C CA . VAL A 1 135 ? 14.882 5.568 -4.832 1.00 93.06 135 VAL A CA 1
ATOM 1024 C C . VAL A 1 135 ? 13.855 5.402 -3.711 1.00 93.06 135 VAL A C 1
ATOM 1026 O O . VAL A 1 135 ? 13.701 4.306 -3.179 1.00 93.06 135 VAL A O 1
ATOM 1029 N N . THR A 1 136 ? 13.095 6.449 -3.391 1.00 88.31 136 THR A N 1
ATOM 1030 C CA . THR A 1 136 ? 12.059 6.405 -2.339 1.00 88.31 136 THR A CA 1
ATOM 1031 C C . THR A 1 136 ? 10.952 5.392 -2.642 1.00 88.31 136 THR A C 1
ATOM 1033 O O . THR A 1 136 ? 10.470 4.703 -1.747 1.00 88.31 136 THR A O 1
ATOM 1036 N N . GLY A 1 137 ? 10.594 5.236 -3.921 1.00 86.75 137 GLY A N 1
ATOM 1037 C CA . GLY A 1 137 ? 9.559 4.310 -4.389 1.00 86.75 137 GLY A CA 1
ATOM 1038 C C . GLY A 1 137 ? 8.177 4.934 -4.586 1.00 86.75 137 GLY A C 1
ATOM 1039 O O . GLY A 1 137 ? 7.228 4.209 -4.874 1.00 86.75 137 GLY A O 1
ATOM 1040 N N . THR A 1 138 ? 8.047 6.262 -4.511 1.00 79.94 138 THR A N 1
ATOM 1041 C CA . THR A 1 138 ? 6.763 6.984 -4.626 1.00 79.94 138 THR A CA 1
ATOM 1042 C C . THR A 1 138 ? 5.993 6.660 -5.916 1.00 79.94 138 THR A C 1
ATOM 1044 O O . THR A 1 138 ? 4.775 6.498 -5.897 1.00 79.94 138 THR A O 1
ATOM 1047 N N . SER A 1 139 ? 6.682 6.476 -7.050 1.00 88.12 139 SER A N 1
ATOM 1048 C CA . SER A 1 139 ? 6.026 6.121 -8.320 1.00 88.12 139 SER A CA 1
ATOM 1049 C C . SER A 1 139 ? 5.608 4.646 -8.428 1.00 88.12 139 SER A C 1
ATOM 1051 O O . SER A 1 139 ? 4.856 4.295 -9.342 1.00 88.12 139 SER A O 1
ATOM 1053 N N . ALA A 1 140 ? 6.061 3.775 -7.517 1.00 93.88 140 ALA A N 1
ATOM 1054 C CA . ALA A 1 140 ? 5.821 2.335 -7.592 1.00 93.88 140 ALA A CA 1
ATOM 1055 C C . ALA A 1 140 ? 4.335 1.993 -7.437 1.00 93.88 140 ALA A C 1
ATOM 1057 O O . ALA A 1 140 ? 3.807 1.247 -8.262 1.00 93.88 140 ALA A O 1
ATOM 1058 N N . LEU A 1 141 ? 3.646 2.574 -6.442 1.00 94.81 141 LEU A N 1
ATOM 1059 C CA . LEU A 1 141 ? 2.214 2.330 -6.223 1.00 94.81 141 LEU A CA 1
ATOM 1060 C C . LEU A 1 141 ? 1.419 2.639 -7.494 1.00 94.81 141 LEU A C 1
ATOM 1062 O O . LEU A 1 141 ? 0.676 1.800 -7.994 1.00 94.81 141 LEU A O 1
ATOM 1066 N N . SER A 1 142 ? 1.636 3.820 -8.066 1.00 94.19 142 SER A N 1
ATOM 1067 C CA . SER A 1 142 ? 0.930 4.248 -9.269 1.00 94.19 142 SER A CA 1
ATOM 1068 C C . SER A 1 142 ? 1.189 3.330 -10.472 1.00 94.19 142 SER A C 1
ATOM 1070 O O . SER A 1 142 ? 0.252 2.952 -11.182 1.00 94.19 142 SER A O 1
ATOM 1072 N N . GLY A 1 143 ? 2.444 2.899 -10.661 1.00 95.75 143 GLY A N 1
ATOM 1073 C CA . GLY A 1 143 ? 2.822 1.941 -11.702 1.00 95.75 143 GLY A CA 1
ATOM 1074 C C . GLY A 1 143 ? 2.111 0.594 -11.557 1.00 95.75 143 GLY A C 1
ATOM 1075 O O . GLY A 1 143 ? 1.615 0.053 -12.553 1.00 95.75 143 GLY A O 1
ATOM 1076 N N . ILE A 1 144 ? 1.995 0.101 -10.319 1.00 97.75 144 ILE A N 1
ATOM 1077 C CA . ILE A 1 144 ? 1.288 -1.142 -9.996 1.00 97.75 144 ILE A CA 1
ATOM 1078 C C . ILE A 1 144 ? -0.201 -1.000 -10.308 1.00 97.75 144 ILE A C 1
ATOM 1080 O O . ILE A 1 144 ? -0.766 -1.858 -10.983 1.00 97.75 144 ILE A O 1
ATOM 1084 N N . LEU A 1 145 ? -0.839 0.087 -9.863 1.00 97.00 145 LEU A N 1
ATOM 1085 C CA . LEU A 1 145 ? -2.268 0.307 -10.095 1.00 97.00 145 LEU A CA 1
ATOM 1086 C C . LEU A 1 145 ? -2.573 0.398 -11.597 1.00 97.00 145 LEU A C 1
ATOM 1088 O O . LEU A 1 145 ? -3.494 -0.264 -12.070 1.00 97.00 145 LEU A O 1
ATOM 1092 N N . LYS A 1 146 ? -1.765 1.144 -12.364 1.00 95.50 146 LYS A N 1
ATOM 1093 C CA . LYS A 1 146 ? -1.909 1.248 -13.827 1.00 95.50 146 LYS A CA 1
ATOM 1094 C C . LYS A 1 146 ? -1.741 -0.109 -14.515 1.00 95.50 146 LYS A C 1
ATOM 1096 O O . LYS A 1 146 ? -2.529 -0.457 -15.397 1.00 95.50 146 LYS A O 1
ATOM 110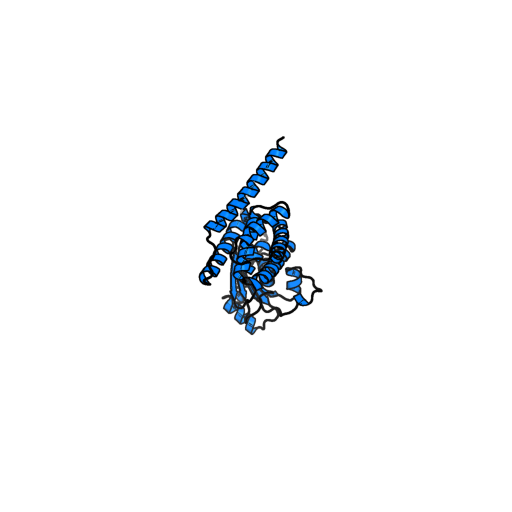1 N N . GLY A 1 147 ? -0.736 -0.883 -14.103 1.00 95.62 147 GLY A N 1
ATOM 1102 C CA . GLY A 1 147 ? -0.495 -2.230 -14.620 1.00 95.62 147 GLY A CA 1
ATOM 1103 C C . GLY A 1 147 ? -1.654 -3.177 -14.304 1.00 95.62 147 GLY A C 1
ATOM 1104 O O . GLY A 1 147 ? -2.125 -3.895 -15.184 1.00 95.62 147 GLY A O 1
ATOM 1105 N N . PHE A 1 148 ? -2.178 -3.131 -13.077 1.00 96.56 148 PHE A N 1
ATOM 1106 C CA . PHE A 1 148 ? -3.322 -3.936 -12.657 1.00 96.56 148 PHE A CA 1
ATOM 1107 C C . PHE A 1 148 ? -4.592 -3.596 -13.446 1.00 96.56 148 PHE A C 1
ATOM 1109 O O . PHE A 1 148 ? -5.227 -4.497 -13.990 1.00 96.56 148 PHE A O 1
ATOM 1116 N N . GLU A 1 149 ? -4.947 -2.316 -13.565 1.00 95.38 149 GLU A N 1
ATOM 1117 C CA . GLU A 1 149 ? -6.118 -1.869 -14.335 1.00 95.38 149 GLU A CA 1
ATOM 1118 C C . GLU A 1 149 ? -5.997 -2.254 -15.814 1.00 95.38 149 GLU A C 1
ATOM 1120 O O . GLU A 1 149 ? -6.952 -2.749 -16.410 1.00 95.38 149 GLU A O 1
ATOM 1125 N N . SER A 1 150 ? -4.800 -2.130 -16.396 1.00 93.62 150 SER A N 1
ATOM 1126 C CA . SER A 1 150 ? -4.529 -2.519 -17.788 1.00 93.62 150 SER A CA 1
ATOM 1127 C C . SER A 1 150 ? -4.595 -4.037 -18.001 1.00 93.62 150 SER A C 1
ATOM 1129 O O . SER A 1 150 ? -5.054 -4.510 -19.046 1.00 93.62 150 SER A O 1
ATOM 1131 N N . ALA A 1 151 ? -4.158 -4.824 -17.012 1.00 92.44 151 ALA A N 1
ATOM 1132 C CA . ALA A 1 151 ? -4.268 -6.282 -17.013 1.00 92.44 151 ALA A CA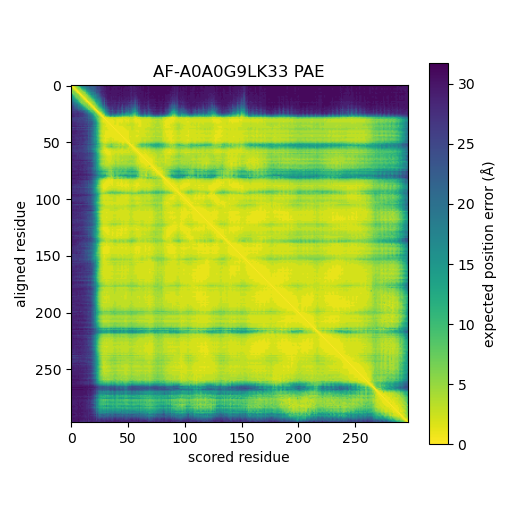 1
ATOM 1133 C C . ALA A 1 151 ? -5.715 -6.756 -16.810 1.00 92.44 151 ALA A C 1
ATOM 1135 O O . ALA A 1 151 ? -6.123 -7.739 -17.425 1.00 92.44 151 ALA A O 1
ATOM 1136 N N . LYS A 1 152 ? -6.491 -6.064 -15.965 1.00 93.50 152 LYS A N 1
ATOM 1137 C CA . LYS A 1 152 ? -7.891 -6.386 -15.651 1.00 93.50 152 LYS A CA 1
ATOM 1138 C C . LYS A 1 152 ? -8.863 -5.875 -16.715 1.00 93.50 152 LYS A C 1
ATOM 1140 O O . LYS A 1 152 ? -9.873 -6.517 -16.978 1.00 93.50 152 LYS A O 1
ATOM 1145 N N . GLY A 1 153 ? -8.534 -4.765 -17.375 1.00 92.94 153 GLY A N 1
ATOM 1146 C CA . GLY A 1 153 ? -9.397 -4.072 -18.336 1.00 92.94 153 GLY A CA 1
ATOM 1147 C C . GLY A 1 153 ? -10.484 -3.225 -17.671 1.00 92.94 153 GLY A C 1
ATOM 1148 O O . GLY A 1 153 ? -11.495 -2.934 -18.302 1.00 92.94 153 GLY A O 1
ATOM 1149 N N . GLU A 1 154 ? -10.294 -2.868 -16.402 1.00 92.56 154 GLU A N 1
ATOM 1150 C CA . GLU A 1 154 ? -11.241 -2.108 -15.585 1.00 92.56 154 GLU A CA 1
ATOM 1151 C C . GLU A 1 154 ? -10.462 -1.178 -14.651 1.00 92.56 154 GLU A C 1
ATOM 1153 O O . GLU A 1 154 ? -9.447 -1.587 -14.084 1.00 92.56 154 GLU A O 1
ATOM 1158 N N . GLU A 1 155 ? -10.950 0.051 -14.480 1.00 94.94 155 GLU A N 1
ATOM 1159 C CA . GLU A 1 155 ? -10.381 1.014 -13.538 1.00 94.94 155 GLU A CA 1
ATOM 1160 C C . GLU A 1 155 ? -10.788 0.701 -12.092 1.00 94.94 155 GLU A C 1
ATOM 1162 O O . GLU A 1 155 ? -11.924 0.322 -11.800 1.00 94.94 155 GLU A O 1
ATOM 1167 N N . LEU A 1 156 ? -9.858 0.905 -11.164 1.00 95.81 156 LEU A N 1
ATOM 1168 C CA . LEU A 1 156 ? -10.129 0.917 -9.736 1.00 95.81 156 LEU A CA 1
ATOM 1169 C C . LEU A 1 156 ? -10.778 2.250 -9.352 1.00 95.81 156 LEU A C 1
ATOM 1171 O O . LEU A 1 156 ? -10.520 3.300 -9.947 1.00 95.81 156 LEU A O 1
ATOM 1175 N N . SER A 1 157 ? -11.592 2.222 -8.299 1.00 96.81 157 SER A N 1
ATOM 1176 C CA . SER A 1 157 ? -12.220 3.420 -7.739 1.00 96.81 157 SER A CA 1
ATOM 1177 C C . SER A 1 157 ? -11.172 4.481 -7.394 1.00 96.81 157 SER A C 1
ATOM 1179 O O . SER A 1 157 ? -10.242 4.223 -6.630 1.00 96.81 157 SER A O 1
ATOM 1181 N N . LEU A 1 158 ? -11.348 5.707 -7.898 1.00 95.00 158 LEU A N 1
ATOM 1182 C CA . LEU A 1 158 ? -10.460 6.824 -7.561 1.00 95.00 158 LEU A CA 1
ATOM 1183 C C . LEU A 1 158 ? -10.431 7.097 -6.049 1.00 95.00 158 LEU A C 1
ATOM 1185 O O . LEU A 1 158 ? -9.384 7.455 -5.522 1.00 95.00 158 LEU A O 1
ATOM 1189 N N . LYS A 1 159 ? -11.552 6.887 -5.342 1.00 96.25 159 LYS A N 1
ATOM 1190 C CA . LYS A 1 159 ? -11.611 7.017 -3.878 1.00 96.25 159 LYS A CA 1
ATOM 1191 C C . LYS A 1 159 ? -10.662 6.022 -3.201 1.00 96.25 159 LYS A C 1
ATOM 1193 O O . LYS A 1 159 ? -9.888 6.407 -2.335 1.00 96.25 159 LYS A O 1
ATOM 1198 N N . ASN A 1 160 ? -10.671 4.769 -3.653 1.00 97.44 160 ASN A N 1
ATOM 1199 C CA . ASN A 1 160 ? -9.792 3.720 -3.139 1.00 97.44 160 ASN A CA 1
ATOM 1200 C C . ASN A 1 160 ? -8.321 4.007 -3.464 1.00 97.44 160 ASN A C 1
ATOM 1202 O O . ASN A 1 160 ? -7.460 3.817 -2.612 1.00 97.44 160 ASN A O 1
ATOM 1206 N N . LYS A 1 161 ? -8.027 4.497 -4.677 1.00 96.69 161 LYS A N 1
ATOM 1207 C CA . LYS A 1 161 ? -6.660 4.870 -5.075 1.00 96.69 161 LYS A CA 1
ATOM 1208 C C . LYS A 1 161 ? -6.108 6.036 -4.244 1.00 96.69 161 LYS A C 1
ATOM 1210 O O . LYS A 1 161 ? -4.946 5.989 -3.859 1.00 96.69 161 LYS A O 1
ATOM 1215 N N . LYS A 1 162 ? -6.942 7.030 -3.920 1.00 95.75 162 LYS A N 1
ATOM 1216 C CA . LYS A 1 162 ? -6.587 8.143 -3.023 1.00 95.75 162 LYS A CA 1
ATOM 1217 C C . LYS A 1 162 ? -6.289 7.671 -1.602 1.00 95.75 162 LYS A C 1
ATOM 1219 O O . LYS A 1 162 ? -5.220 7.965 -1.090 1.00 95.75 162 LYS A O 1
ATOM 1224 N N . ALA A 1 163 ? -7.185 6.880 -1.013 1.00 97.31 163 ALA A N 1
ATOM 1225 C CA . ALA A 1 163 ? -6.975 6.328 0.326 1.00 97.31 163 ALA A CA 1
ATOM 1226 C C . ALA A 1 163 ? -5.723 5.433 0.394 1.00 97.31 163 ALA A C 1
ATOM 1228 O O . ALA A 1 163 ? -4.991 5.459 1.374 1.00 97.31 163 ALA A O 1
ATOM 1229 N N . ALA A 1 164 ? -5.434 4.670 -0.667 1.00 97.50 164 ALA A N 1
ATOM 1230 C CA . ALA A 1 164 ? -4.214 3.869 -0.761 1.00 97.50 164 ALA A CA 1
ATOM 1231 C C . ALA A 1 164 ? -2.941 4.731 -0.828 1.00 97.50 164 ALA A C 1
ATOM 1233 O O . ALA A 1 164 ? -1.911 4.337 -0.289 1.00 97.50 164 ALA A O 1
ATOM 1234 N N . GLN A 1 165 ? -3.000 5.893 -1.482 1.00 94.88 165 GLN A N 1
ATOM 1235 C CA . GLN A 1 165 ? -1.890 6.843 -1.503 1.00 94.88 165 GLN A CA 1
ATOM 1236 C C . GLN A 1 165 ? -1.671 7.489 -0.132 1.00 94.88 165 GLN A C 1
ATOM 1238 O O . GLN A 1 165 ? -0.547 7.504 0.361 1.00 94.88 165 GLN A O 1
ATOM 1243 N N . GLU A 1 166 ? -2.740 7.959 0.506 1.00 96.00 166 GLU A N 1
ATOM 1244 C CA . GLU A 1 166 ? -2.683 8.523 1.858 1.00 96.00 166 GLU A CA 1
ATOM 1245 C C . GLU A 1 166 ? -2.195 7.491 2.885 1.00 96.00 166 GLU A C 1
ATOM 1247 O O . GLU A 1 166 ? -1.466 7.824 3.822 1.00 96.00 166 GLU A O 1
ATOM 1252 N N . GLU A 1 167 ? -2.524 6.211 2.678 1.00 97.88 167 GLU A N 1
ATOM 1253 C CA . GLU A 1 167 ? -1.981 5.113 3.473 1.00 97.88 167 GLU A CA 1
ATOM 1254 C C . GLU A 1 167 ? -0.459 5.027 3.346 1.00 97.88 167 GLU A C 1
ATOM 1256 O O . GLU A 1 167 ? 0.216 4.895 4.367 1.00 97.88 167 GLU A O 1
ATOM 1261 N N . ILE A 1 168 ? 0.101 5.131 2.135 1.00 96.06 168 ILE A N 1
ATOM 1262 C CA . ILE A 1 168 ? 1.558 5.169 1.945 1.00 96.06 168 ILE A CA 1
ATOM 1263 C C . ILE A 1 168 ? 2.160 6.382 2.656 1.00 96.06 168 ILE A C 1
ATOM 1265 O O . ILE A 1 168 ? 3.111 6.206 3.408 1.00 96.06 168 ILE A O 1
ATOM 1269 N N . GLU A 1 169 ? 1.599 7.577 2.472 1.00 94.25 169 GLU A N 1
ATOM 1270 C CA . GLU A 1 169 ? 2.109 8.819 3.074 1.00 94.25 169 GLU A CA 1
ATOM 1271 C C . GLU A 1 169 ? 2.106 8.763 4.607 1.00 94.25 169 GLU A C 1
ATOM 1273 O O . GLU A 1 169 ? 3.137 8.988 5.242 1.00 94.25 169 GLU A O 1
ATOM 1278 N N . THR A 1 170 ? 0.979 8.371 5.205 1.00 96.88 170 THR A N 1
ATOM 1279 C CA . THR A 1 170 ? 0.844 8.222 6.663 1.00 96.88 170 THR A CA 1
ATOM 1280 C C . THR A 1 170 ? 1.790 7.149 7.199 1.00 96.88 170 THR A C 1
ATOM 1282 O O . THR A 1 170 ? 2.414 7.326 8.246 1.00 96.88 170 THR A O 1
ATOM 1285 N N . THR A 1 171 ? 1.928 6.029 6.481 1.00 96.75 171 THR A N 1
ATOM 1286 C CA . THR A 1 171 ? 2.841 4.955 6.891 1.00 96.75 171 THR A CA 1
ATOM 1287 C C . THR A 1 171 ? 4.300 5.396 6.789 1.00 96.75 171 THR A C 1
ATOM 1289 O O . THR A 1 171 ? 5.087 5.058 7.668 1.00 96.75 171 THR A O 1
ATOM 1292 N N . SER A 1 172 ? 4.667 6.159 5.755 1.00 95.06 172 SER A N 1
ATOM 1293 C CA . SER A 1 172 ? 6.022 6.691 5.585 1.00 95.06 172 SER A CA 1
ATOM 1294 C C . SER A 1 172 ? 6.366 7.667 6.704 1.00 95.06 172 SER A C 1
ATOM 1296 O O . SER A 1 172 ? 7.393 7.491 7.350 1.00 95.06 172 SER A O 1
ATOM 1298 N N . ALA A 1 173 ? 5.474 8.618 7.002 1.00 94.69 173 ALA A N 1
ATOM 1299 C CA . ALA A 1 173 ? 5.666 9.588 8.080 1.00 94.69 173 ALA A CA 1
ATOM 1300 C C . ALA A 1 173 ? 5.822 8.907 9.451 1.00 94.69 173 ALA A C 1
ATOM 1302 O O . ALA A 1 173 ? 6.680 9.277 10.247 1.00 94.69 173 ALA A O 1
ATOM 1303 N N . LEU A 1 174 ? 5.033 7.863 9.724 1.00 94.94 174 LEU A N 1
ATOM 1304 C CA . LEU A 1 174 ? 5.213 7.052 10.928 1.00 94.94 174 LEU A CA 1
ATOM 1305 C C . LEU A 1 174 ? 6.547 6.280 10.893 1.00 94.94 174 LEU A C 1
ATOM 1307 O O . LEU A 1 174 ? 7.232 6.162 11.909 1.00 94.94 174 LEU A O 1
ATOM 1311 N N . GLY A 1 175 ? 6.924 5.760 9.725 1.00 93.50 175 GLY A N 1
ATOM 1312 C CA . GLY A 1 175 ? 8.124 4.957 9.512 1.00 93.50 175 GLY A CA 1
ATOM 1313 C C . GLY A 1 175 ? 9.443 5.713 9.666 1.00 93.50 175 GLY A C 1
ATOM 1314 O O . GLY A 1 175 ? 10.433 5.088 10.042 1.00 93.50 175 GLY A O 1
ATOM 1315 N N . GLU A 1 176 ? 9.460 7.031 9.460 1.00 92.88 176 GLU A N 1
ATOM 1316 C CA . GLU A 1 176 ? 10.621 7.882 9.763 1.00 92.88 176 GLU A CA 1
ATOM 1317 C C . GLU A 1 176 ? 11.005 7.829 11.251 1.00 92.88 176 GLU A C 1
ATOM 1319 O O . GLU A 1 176 ? 12.188 7.842 11.591 1.00 92.88 176 GLU A O 1
ATOM 1324 N N . GLU A 1 177 ? 10.012 7.695 12.132 1.00 90.50 177 GLU A N 1
ATOM 1325 C CA . GLU A 1 177 ? 10.205 7.686 13.585 1.00 90.50 177 GLU A CA 1
ATOM 1326 C C . GLU A 1 177 ? 10.414 6.270 14.134 1.00 90.50 177 GLU A C 1
ATOM 1328 O O . GLU A 1 177 ? 11.280 6.036 14.982 1.00 90.50 177 GLU A O 1
ATOM 1333 N N . ILE A 1 178 ? 9.617 5.303 13.660 1.00 89.38 178 ILE A N 1
ATOM 1334 C CA . ILE A 1 178 ? 9.557 3.961 14.268 1.00 89.38 178 ILE A CA 1
ATOM 1335 C C . ILE A 1 178 ? 10.137 2.845 13.389 1.00 89.38 178 ILE A C 1
ATOM 1337 O O . ILE A 1 178 ? 10.285 1.714 13.856 1.00 89.38 178 ILE A O 1
ATOM 1341 N N . GLY A 1 179 ? 10.483 3.159 12.139 1.00 91.25 179 GLY A N 1
ATOM 1342 C CA . GLY A 1 179 ? 10.868 2.213 11.093 1.00 91.25 179 GLY A CA 1
ATOM 1343 C C . GLY A 1 179 ? 9.706 1.844 10.161 1.00 91.25 179 GLY A C 1
ATOM 1344 O O . GLY A 1 179 ? 8.573 1.626 10.592 1.00 91.25 179 GLY A O 1
ATOM 1345 N N . TYR A 1 180 ? 9.982 1.764 8.855 1.00 92.25 180 TYR A N 1
ATOM 1346 C CA . TYR A 1 180 ? 8.954 1.568 7.821 1.00 92.25 180 TYR A CA 1
ATOM 1347 C C . TYR A 1 180 ? 8.200 0.233 7.927 1.00 92.25 180 TYR A C 1
ATOM 1349 O O . TYR A 1 180 ? 6.988 0.187 7.713 1.00 92.25 180 TYR A O 1
ATOM 1357 N N . ASP A 1 181 ? 8.880 -0.856 8.297 1.00 90.12 181 ASP A N 1
ATOM 1358 C CA . ASP A 1 181 ? 8.233 -2.166 8.444 1.00 90.12 181 ASP A CA 1
ATOM 1359 C C . ASP A 1 181 ? 7.369 -2.237 9.718 1.00 90.12 181 ASP A C 1
ATOM 1361 O O . ASP A 1 181 ? 6.298 -2.852 9.715 1.00 90.12 181 ASP A O 1
ATOM 1365 N N . GLU A 1 182 ? 7.784 -1.568 10.801 1.00 89.88 182 GLU A N 1
ATOM 1366 C CA . GLU A 1 182 ? 6.971 -1.389 12.011 1.00 89.88 182 GLU A CA 1
ATOM 1367 C C . GLU A 1 182 ? 5.730 -0.556 11.723 1.00 89.88 182 GLU A C 1
ATOM 1369 O O . GLU A 1 182 ? 4.627 -0.939 12.114 1.00 89.88 182 GLU A O 1
ATOM 1374 N N . ALA A 1 183 ? 5.898 0.560 11.015 1.00 94.12 183 ALA A N 1
ATOM 1375 C CA . ALA A 1 183 ? 4.793 1.412 10.614 1.00 94.12 183 ALA A CA 1
ATOM 1376 C C . ALA A 1 183 ? 3.796 0.639 9.742 1.00 94.12 183 ALA A C 1
ATOM 1378 O O . ALA A 1 183 ? 2.596 0.646 10.024 1.00 94.12 183 ALA A O 1
ATOM 1379 N N . ALA A 1 184 ? 4.281 -0.134 8.763 1.00 94.38 184 ALA A N 1
ATOM 1380 C CA . ALA A 1 184 ? 3.436 -1.005 7.948 1.00 94.38 184 ALA A CA 1
ATOM 1381 C C . ALA A 1 184 ? 2.666 -2.031 8.798 1.00 94.38 184 ALA A C 1
ATOM 1383 O O . ALA A 1 184 ? 1.506 -2.334 8.494 1.00 94.38 184 ALA A O 1
ATOM 1384 N N . LYS A 1 185 ? 3.270 -2.541 9.883 1.00 92.25 185 LYS A N 1
ATOM 1385 C CA . LYS A 1 185 ? 2.590 -3.414 10.850 1.00 92.25 185 LYS A CA 1
ATOM 1386 C C . LYS A 1 185 ? 1.463 -2.697 11.582 1.00 92.25 185 LYS A C 1
ATOM 1388 O O . LYS A 1 185 ? 0.356 -3.231 11.626 1.00 92.25 185 LYS A O 1
ATOM 1393 N N . VAL A 1 186 ? 1.743 -1.530 12.162 1.00 93.44 186 VAL A N 1
ATOM 1394 C CA . VAL A 1 186 ? 0.755 -0.726 12.902 1.00 93.44 186 VAL A CA 1
ATOM 1395 C C . VAL A 1 186 ? -0.449 -0.444 12.011 1.00 93.44 186 VAL A C 1
ATOM 1397 O O . VAL A 1 186 ? -1.581 -0.764 12.372 1.00 93.44 186 VAL A O 1
ATOM 1400 N N . ILE A 1 187 ? -0.197 0.071 10.809 1.00 97.00 187 ILE A N 1
ATOM 1401 C CA . ILE A 1 187 ? -1.244 0.425 9.854 1.00 97.00 187 ILE A CA 1
ATOM 1402 C C . ILE A 1 187 ? -2.037 -0.810 9.415 1.00 97.00 187 ILE A C 1
ATOM 1404 O O . ILE A 1 187 ? -3.268 -0.765 9.423 1.00 97.00 187 ILE A O 1
ATOM 1408 N N . ASN A 1 188 ? -1.382 -1.943 9.124 1.00 95.88 188 ASN A N 1
ATOM 1409 C CA . ASN A 1 188 ? -2.082 -3.185 8.778 1.00 95.88 188 ASN A CA 1
ATOM 1410 C C . ASN A 1 188 ? -2.993 -3.685 9.908 1.00 95.88 188 ASN A C 1
ATOM 1412 O O . ASN A 1 188 ? -4.123 -4.106 9.648 1.00 95.88 188 ASN A O 1
ATOM 1416 N N . ASP A 1 189 ? -2.512 -3.671 11.151 1.00 93.94 189 ASP A N 1
ATOM 1417 C CA . ASP A 1 189 ? -3.245 -4.221 12.292 1.00 93.94 189 ASP A CA 1
ATOM 1418 C C . ASP A 1 189 ? -4.464 -3.349 12.631 1.00 93.94 189 ASP A C 1
ATOM 1420 O O . ASP A 1 189 ? -5.568 -3.879 12.812 1.00 93.94 189 ASP A O 1
ATOM 1424 N N . VAL A 1 190 ? -4.302 -2.019 12.612 1.00 96.38 190 VAL A N 1
ATOM 1425 C CA . VAL A 1 190 ? -5.412 -1.067 12.760 1.00 96.38 190 VAL A CA 1
ATOM 1426 C C . VAL A 1 190 ? -6.414 -1.223 11.615 1.00 96.38 190 VAL A C 1
ATOM 1428 O O . VAL A 1 190 ? -7.593 -1.469 11.875 1.00 96.38 190 VAL A O 1
ATOM 1431 N N . LYS A 1 191 ? -5.959 -1.188 10.356 1.00 97.62 191 LYS A N 1
ATOM 1432 C CA . LYS A 1 191 ? -6.804 -1.364 9.161 1.00 97.62 191 LYS A CA 1
ATOM 1433 C C . LYS A 1 191 ? -7.599 -2.661 9.205 1.00 97.62 191 LYS A C 1
ATOM 1435 O O . LYS A 1 191 ? -8.807 -2.663 8.976 1.00 97.62 191 LYS A O 1
ATOM 1440 N N . THR A 1 192 ? -6.943 -3.769 9.545 1.00 96.06 192 THR A N 1
ATOM 1441 C CA . THR A 1 192 ? -7.595 -5.080 9.660 1.00 96.06 192 THR A CA 1
ATOM 1442 C C . THR A 1 192 ? -8.734 -5.033 10.667 1.00 96.06 192 THR A C 1
ATOM 1444 O O . THR A 1 192 ? -9.787 -5.635 10.444 1.00 96.06 192 THR A O 1
ATOM 1447 N N . LYS A 1 193 ? -8.545 -4.316 11.777 1.00 95.31 193 LYS A N 1
ATOM 1448 C CA . LYS A 1 193 ? -9.571 -4.182 12.801 1.00 95.31 193 LYS A CA 1
ATOM 1449 C C . LYS A 1 193 ? -10.712 -3.261 12.374 1.00 95.31 193 LYS A C 1
ATOM 1451 O O . LYS A 1 193 ? -11.863 -3.628 12.593 1.00 95.31 193 LYS A O 1
ATOM 1456 N N . ILE A 1 194 ? -10.407 -2.132 11.738 1.00 97.38 194 ILE A N 1
ATOM 1457 C CA . ILE A 1 194 ? -11.396 -1.195 11.187 1.00 97.38 194 ILE A CA 1
ATOM 1458 C C . ILE A 1 194 ? -12.306 -1.909 10.185 1.00 97.38 194 ILE A C 1
ATOM 1460 O O . ILE A 1 194 ? -13.516 -1.941 10.381 1.00 97.38 194 ILE A O 1
ATOM 1464 N N . ILE A 1 195 ? -11.724 -2.587 9.191 1.00 97.00 195 ILE A N 1
ATOM 1465 C CA . ILE A 1 195 ? -12.476 -3.326 8.166 1.00 97.00 195 ILE A CA 1
ATOM 1466 C C . ILE A 1 195 ? -13.330 -4.438 8.798 1.00 97.00 195 ILE A C 1
ATOM 1468 O O . ILE A 1 195 ? -14.458 -4.682 8.378 1.00 97.00 195 ILE A O 1
ATOM 1472 N N . LYS A 1 196 ? -12.810 -5.129 9.821 1.00 95.69 196 LYS A N 1
ATOM 1473 C CA . LYS A 1 196 ? -13.521 -6.234 10.476 1.00 95.69 196 LYS A CA 1
ATOM 1474 C C . LYS A 1 196 ? -14.712 -5.778 11.321 1.00 95.69 196 LYS A C 1
ATOM 1476 O O . LYS A 1 196 ? -15.745 -6.443 11.301 1.00 95.69 196 LYS A O 1
ATOM 1481 N N . GLU A 1 197 ? -14.544 -4.731 12.128 1.00 95.00 197 GLU A N 1
ATOM 1482 C CA . GLU A 1 197 ? -15.586 -4.279 13.063 1.00 95.00 197 GLU A CA 1
ATOM 1483 C C . GLU A 1 197 ? -16.555 -3.271 12.431 1.00 95.00 197 GLU A C 1
ATOM 1485 O O . GLU A 1 197 ? -17.661 -3.104 12.945 1.00 95.00 197 GLU A O 1
ATOM 1490 N N . ALA A 1 198 ? -16.164 -2.631 11.321 1.00 95.12 198 ALA A N 1
ATOM 1491 C CA . ALA A 1 198 ? -16.951 -1.636 10.592 1.00 95.12 198 ALA A CA 1
ATOM 1492 C C . ALA A 1 198 ? -17.553 -0.552 11.520 1.00 95.12 198 ALA A C 1
ATOM 1494 O O . ALA A 1 198 ? -18.794 -0.431 11.601 1.00 95.12 198 ALA A O 1
ATOM 1495 N N . PRO A 1 199 ? -16.697 0.193 12.259 1.00 95.25 199 PRO A N 1
ATOM 1496 C CA . PRO A 1 199 ? -17.118 1.197 13.233 1.00 95.25 199 PRO A CA 1
ATOM 1497 C C . PRO A 1 199 ? -18.040 2.253 12.616 1.00 95.25 199 PRO A C 1
ATOM 1499 O O . PRO A 1 199 ? -17.945 2.596 11.437 1.00 95.25 199 PRO A O 1
ATOM 1502 N N . LYS A 1 200 ? -18.961 2.777 13.426 1.00 92.94 200 LYS A N 1
ATOM 1503 C CA . LYS A 1 200 ? -20.041 3.669 12.975 1.00 92.94 200 LYS A CA 1
ATOM 1504 C C . LYS A 1 200 ? -19.727 5.151 13.099 1.00 92.94 200 LYS A C 1
ATOM 1506 O O . LYS A 1 200 ? -20.468 5.968 12.559 1.00 92.94 200 LYS A O 1
ATOM 1511 N N . ASN A 1 201 ? -18.689 5.513 13.841 1.00 92.88 201 ASN A N 1
ATOM 1512 C CA . ASN A 1 201 ? -18.345 6.903 14.111 1.00 92.88 201 ASN A CA 1
ATOM 1513 C C . ASN A 1 201 ? -16.863 7.054 14.482 1.00 92.88 201 ASN A C 1
ATOM 1515 O O . ASN A 1 201 ? -16.165 6.083 14.775 1.00 92.88 201 ASN A O 1
ATOM 1519 N N . SER A 1 202 ? -16.409 8.307 14.508 1.00 92.69 202 SER A N 1
ATOM 1520 C CA . SER A 1 202 ? -15.024 8.671 14.822 1.00 92.69 202 SER A CA 1
ATOM 1521 C C . SER A 1 202 ? -14.578 8.243 16.230 1.00 92.69 202 SER A C 1
ATOM 1523 O O . SER A 1 202 ? -13.405 7.938 16.427 1.00 92.69 202 SER A O 1
ATOM 1525 N N . GLU A 1 203 ? -15.488 8.159 17.209 1.00 93.06 203 GLU A N 1
ATOM 1526 C CA . GLU A 1 203 ? -15.145 7.711 18.568 1.00 93.06 203 GLU A CA 1
ATOM 1527 C C . GLU A 1 203 ? -14.778 6.219 18.588 1.00 93.06 203 GLU A C 1
ATOM 1529 O O . GLU A 1 203 ? -13.793 5.819 19.208 1.00 93.06 203 GLU A O 1
ATOM 1534 N N . GLU A 1 204 ? -15.545 5.388 17.882 1.00 94.94 204 GLU A N 1
ATOM 1535 C CA . GLU A 1 204 ? -15.252 3.963 17.722 1.00 94.94 204 GLU A CA 1
ATOM 1536 C C . GLU A 1 204 ? -13.932 3.730 16.976 1.00 94.94 204 GLU A C 1
ATOM 1538 O O . GLU A 1 204 ? -13.156 2.859 17.374 1.00 94.94 204 GLU A O 1
ATOM 1543 N N . ILE A 1 205 ? -13.640 4.542 15.953 1.00 96.88 205 ILE A N 1
ATOM 1544 C CA . ILE A 1 205 ? -12.347 4.528 15.253 1.00 96.88 205 ILE A CA 1
ATOM 1545 C C . ILE A 1 205 ? -11.217 4.907 16.219 1.00 96.88 205 ILE A C 1
ATOM 1547 O O . ILE A 1 205 ? -10.242 4.165 16.315 1.00 96.88 205 ILE A O 1
ATOM 1551 N N . SER A 1 206 ? -11.366 5.990 16.996 1.00 95.19 206 SER A N 1
ATOM 1552 C CA . SER A 1 206 ? -10.371 6.429 17.994 1.00 95.19 206 SER A CA 1
ATOM 1553 C C . SER A 1 206 ? -10.037 5.309 18.980 1.00 95.19 206 SER A C 1
ATOM 1555 O O . SER A 1 206 ? -8.870 5.008 19.205 1.00 95.19 206 SER A O 1
ATOM 1557 N N . LYS A 1 207 ? -11.056 4.604 19.492 1.00 93.94 207 LYS A N 1
ATOM 1558 C CA . LYS A 1 207 ? -10.866 3.468 20.410 1.00 93.94 207 LYS A CA 1
ATOM 1559 C C . LYS A 1 207 ? -10.106 2.308 19.775 1.00 93.94 207 LYS A C 1
ATOM 1561 O O . LYS A 1 207 ? -9.326 1.653 20.464 1.00 93.94 207 LYS A O 1
ATOM 1566 N N . ILE A 1 208 ? -10.343 2.025 18.492 1.00 95.12 208 ILE A N 1
ATOM 1567 C CA . ILE A 1 208 ? -9.586 1.000 17.762 1.00 95.12 208 ILE A CA 1
ATOM 1568 C C . ILE A 1 208 ? -8.128 1.435 17.610 1.00 95.12 208 ILE A C 1
ATOM 1570 O O . ILE A 1 208 ? -7.240 0.643 17.923 1.00 95.12 208 ILE A O 1
ATOM 1574 N N . VAL A 1 209 ? -7.891 2.672 17.162 1.00 95.62 209 VAL A N 1
ATOM 1575 C CA . VAL A 1 209 ? -6.545 3.228 16.970 1.00 95.62 209 VAL A CA 1
ATOM 1576 C C . VAL A 1 209 ? -5.783 3.199 18.289 1.00 95.62 209 VAL A C 1
ATOM 1578 O O . VAL A 1 209 ? -4.802 2.474 18.386 1.00 95.62 209 VAL A O 1
ATOM 1581 N N . GLU A 1 210 ? -6.279 3.865 19.333 1.00 92.75 210 GLU A N 1
ATOM 1582 C CA . GLU A 1 210 ? -5.651 3.908 20.660 1.00 92.75 210 GLU A CA 1
ATOM 1583 C C . GLU A 1 210 ? -5.431 2.506 21.234 1.00 92.75 210 GLU A C 1
ATOM 1585 O O . GLU A 1 210 ? -4.359 2.189 21.753 1.00 92.75 210 GLU A O 1
ATOM 1590 N N . GLY A 1 211 ? -6.443 1.643 21.118 1.00 89.56 211 GLY A N 1
ATOM 1591 C CA . GLY A 1 211 ? -6.396 0.273 21.605 1.00 89.56 211 GLY A CA 1
ATOM 1592 C C . GLY A 1 211 ? -5.363 -0.592 20.891 1.00 89.56 211 GLY A C 1
ATOM 1593 O O . GLY A 1 211 ? -4.943 -1.588 21.461 1.00 89.56 211 GLY A O 1
ATOM 1594 N N . ILE A 1 212 ? -4.933 -0.252 19.679 1.00 89.19 212 ILE A N 1
ATOM 1595 C CA . ILE A 1 212 ? -3.882 -0.983 18.963 1.00 89.19 212 ILE A CA 1
ATOM 1596 C C . ILE A 1 212 ? -2.537 -0.277 19.134 1.00 89.19 212 ILE A C 1
ATOM 1598 O O . ILE A 1 212 ? -1.567 -0.929 19.505 1.00 89.19 212 ILE A O 1
ATOM 1602 N N . THR A 1 213 ? -2.467 1.042 18.951 1.00 89.50 213 THR A N 1
ATOM 1603 C CA . THR A 1 213 ? -1.217 1.814 19.013 1.00 89.50 213 THR A CA 1
ATOM 1604 C C . THR A 1 213 ? -0.595 1.816 20.403 1.00 89.50 213 THR A C 1
ATOM 1606 O O . THR A 1 213 ? 0.611 1.636 20.515 1.00 89.50 213 THR A O 1
ATOM 1609 N N . ASN A 1 214 ? -1.393 1.936 21.474 1.00 86.88 214 ASN A N 1
ATOM 1610 C CA . ASN A 1 214 ? -0.879 1.940 22.856 1.00 86.88 214 ASN A CA 1
ATOM 1611 C C . ASN A 1 214 ? -0.269 0.602 23.274 1.00 86.88 214 ASN A C 1
ATOM 1613 O O . ASN A 1 214 ? 0.324 0.491 24.345 1.00 86.88 214 ASN A O 1
ATOM 1617 N N . ASN A 1 215 ? -0.478 -0.427 22.460 1.00 78.75 215 ASN A N 1
ATOM 1618 C CA . ASN A 1 215 ? 0.048 -1.736 22.733 1.00 78.75 215 ASN A CA 1
ATOM 1619 C C . ASN A 1 215 ? 1.416 -1.949 22.120 1.00 78.75 215 ASN A C 1
ATOM 1621 O O . ASN A 1 215 ? 2.098 -2.808 22.643 1.00 78.75 215 ASN A O 1
ATOM 1625 N N . TYR A 1 216 ? 1.862 -1.177 21.124 1.00 78.94 216 TYR A N 1
ATOM 1626 C CA . TYR A 1 216 ? 3.217 -1.309 20.582 1.00 78.94 216 TYR A CA 1
ATOM 1627 C C . TYR A 1 216 ? 4.266 -0.824 21.587 1.00 78.94 216 TYR A C 1
ATOM 1629 O O . TYR A 1 216 ? 4.036 0.092 22.369 1.00 78.94 216 TYR A O 1
ATOM 1637 N N . THR A 1 217 ? 5.441 -1.458 21.567 1.00 74.25 217 THR A N 1
ATOM 1638 C CA . THR A 1 217 ? 6.565 -1.094 22.446 1.00 74.25 217 THR A CA 1
ATOM 1639 C C . THR A 1 217 ? 7.123 0.284 22.094 1.00 74.25 217 THR A C 1
ATOM 1641 O O . THR A 1 217 ? 7.694 0.955 22.949 1.00 74.25 217 THR A O 1
ATOM 1644 N N . VAL A 1 218 ? 6.975 0.689 20.831 1.00 77.31 218 VAL A N 1
ATOM 1645 C CA . VAL A 1 218 ? 7.360 2.017 20.363 1.00 77.31 218 VAL A CA 1
ATOM 1646 C C . VAL A 1 218 ? 6.222 2.985 20.651 1.00 77.31 218 VAL A C 1
ATOM 1648 O O . VAL A 1 218 ? 5.065 2.702 20.340 1.00 77.31 218 VAL A O 1
ATOM 1651 N N . GLU A 1 219 ? 6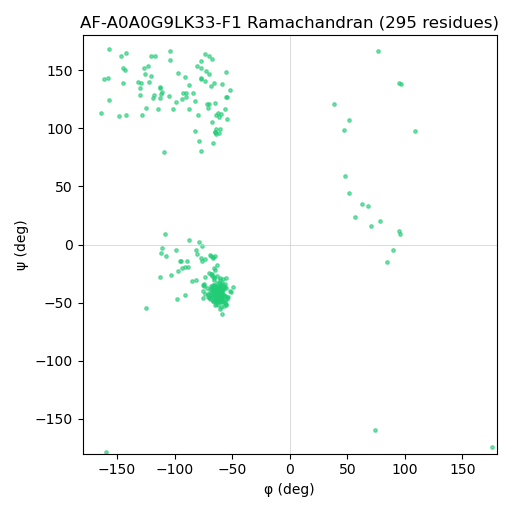.563 4.115 21.259 1.00 83.00 219 GLU A N 1
ATOM 1652 C CA . GLU A 1 219 ? 5.605 5.167 21.563 1.00 83.00 219 GLU A CA 1
ATOM 1653 C C . GLU A 1 219 ? 5.146 5.840 20.266 1.00 83.00 219 GLU A C 1
ATOM 1655 O O . GLU A 1 219 ? 5.955 6.370 19.510 1.00 83.00 219 GLU A O 1
ATOM 1660 N N . ILE A 1 220 ? 3.838 5.801 20.018 1.00 90.31 220 ILE A N 1
ATOM 1661 C CA . ILE A 1 220 ? 3.191 6.530 18.927 1.00 90.31 220 ILE A CA 1
ATOM 1662 C C . ILE A 1 220 ? 2.590 7.793 19.538 1.00 90.31 220 ILE A C 1
ATOM 1664 O O . ILE A 1 220 ? 1.792 7.708 20.480 1.00 90.31 220 ILE A O 1
ATOM 1668 N N . SER A 1 221 ? 2.986 8.954 19.021 1.00 92.56 221 SER A N 1
ATOM 1669 C CA . SER A 1 221 ? 2.544 10.251 19.531 1.00 92.56 221 SER A CA 1
ATOM 1670 C C . SER A 1 221 ? 1.051 10.470 19.281 1.00 92.56 221 SER A C 1
ATOM 1672 O O . SER A 1 221 ? 0.438 9.841 18.416 1.00 92.56 221 SER A O 1
ATOM 1674 N N . ASP A 1 222 ? 0.435 11.383 20.029 1.00 94.06 222 ASP A N 1
ATOM 1675 C CA . ASP A 1 222 ? -0.986 11.689 19.834 1.00 94.06 222 ASP A CA 1
ATOM 1676 C C . ASP A 1 222 ? -1.257 12.332 18.464 1.00 94.06 222 ASP A C 1
ATOM 1678 O O . ASP A 1 222 ? -2.296 12.074 17.862 1.00 94.06 222 ASP A O 1
ATOM 1682 N N . GLU A 1 223 ? -0.297 13.086 17.922 1.00 94.44 223 GLU A N 1
ATOM 1683 C CA . GLU A 1 223 ? -0.370 13.621 16.558 1.00 94.44 223 GLU A CA 1
ATOM 1684 C C . GLU A 1 223 ? -0.382 12.495 15.514 1.00 94.44 223 GLU A C 1
ATOM 1686 O O . GLU A 1 223 ? -1.242 12.475 14.634 1.00 94.44 223 GLU A O 1
ATOM 1691 N N . GLN A 1 224 ? 0.496 11.498 15.666 1.00 95.38 224 GLN A N 1
ATOM 1692 C CA . GLN A 1 224 ? 0.516 10.317 14.800 1.00 95.38 224 GLN A CA 1
ATOM 1693 C C . GLN A 1 224 ? -0.773 9.495 14.926 1.00 95.38 224 GLN A C 1
ATOM 1695 O O . GLN A 1 224 ? -1.302 9.018 13.925 1.00 95.38 224 GLN A O 1
ATOM 1700 N N . LYS A 1 225 ? -1.332 9.341 16.134 1.00 95.94 225 LYS A N 1
ATOM 1701 C CA . LYS A 1 225 ? -2.626 8.656 16.320 1.00 95.94 225 LYS A CA 1
ATOM 1702 C C . LYS A 1 225 ? -3.761 9.378 15.603 1.00 95.94 225 LYS A C 1
ATOM 1704 O O . LYS A 1 225 ? -4.607 8.711 15.012 1.00 95.94 225 LYS A O 1
ATOM 1709 N N . GLU A 1 226 ? -3.785 10.708 15.625 1.00 96.88 226 GLU A N 1
ATOM 1710 C CA . GLU A 1 226 ? -4.797 11.479 14.898 1.00 96.88 226 GLU A CA 1
ATOM 1711 C C . GLU A 1 226 ? -4.628 11.360 13.374 1.00 96.88 226 GLU A C 1
ATOM 1713 O O . GLU A 1 226 ? -5.628 11.199 12.675 1.00 96.88 226 GLU A O 1
ATOM 1718 N N . GLN A 1 227 ? -3.395 11.313 12.855 1.00 97.38 227 GLN A N 1
ATOM 1719 C CA . GLN A 1 227 ? -3.140 11.006 11.437 1.00 97.38 227 GLN A CA 1
ATOM 1720 C C . GLN A 1 227 ? -3.637 9.603 11.059 1.00 97.38 227 GLN A C 1
ATOM 1722 O O . GLN A 1 227 ? -4.375 9.440 10.089 1.00 97.38 227 GLN A O 1
ATOM 1727 N N . ILE A 1 228 ? -3.315 8.589 11.871 1.00 98.06 228 ILE A N 1
ATOM 1728 C CA . ILE A 1 228 ? -3.804 7.218 11.667 1.00 98.06 228 ILE A CA 1
ATOM 1729 C C . ILE A 1 228 ? -5.335 7.194 11.704 1.00 98.06 228 ILE A C 1
ATOM 1731 O O . ILE A 1 228 ? -5.966 6.533 10.889 1.00 98.06 228 ILE A O 1
ATOM 1735 N N . LYS A 1 229 ? -5.966 7.918 12.628 1.00 98.06 229 LYS A N 1
ATOM 1736 C CA . LYS A 1 229 ? -7.427 7.990 12.745 1.00 98.06 229 LYS A CA 1
ATOM 1737 C C . LYS A 1 229 ? -8.089 8.658 11.542 1.00 98.06 229 LYS A C 1
ATOM 1739 O O . LYS A 1 229 ? -9.154 8.187 11.135 1.00 98.06 229 LYS A O 1
ATOM 1744 N N . ALA A 1 230 ? -7.491 9.708 10.980 1.00 98.19 230 ALA A N 1
ATOM 1745 C CA . ALA A 1 230 ? -7.964 10.328 9.744 1.00 98.19 230 ALA A CA 1
ATOM 1746 C C . ALA A 1 230 ? -7.942 9.307 8.597 1.00 98.19 230 ALA A C 1
ATOM 1748 O O . ALA A 1 230 ? -9.003 8.943 8.093 1.00 98.19 230 ALA A O 1
ATOM 1749 N N . LEU A 1 231 ? -6.781 8.695 8.345 1.00 98.44 231 LEU A N 1
ATOM 1750 C CA . LEU A 1 231 ? -6.624 7.633 7.350 1.00 98.44 231 LEU A CA 1
ATOM 1751 C C . LEU A 1 231 ? -7.624 6.478 7.551 1.00 98.44 231 LEU A C 1
ATOM 1753 O O . LEU A 1 231 ? -8.233 5.981 6.605 1.00 98.44 231 LEU A O 1
ATOM 1757 N N . MET A 1 232 ? -7.812 6.020 8.791 1.00 98.50 232 MET A N 1
ATOM 1758 C CA . MET A 1 232 ? -8.735 4.921 9.093 1.00 98.50 232 MET A CA 1
ATOM 1759 C C . MET A 1 232 ? -10.201 5.313 8.932 1.00 98.50 232 MET A C 1
ATOM 1761 O O . MET A 1 232 ? -11.029 4.438 8.686 1.00 98.50 232 MET A O 1
ATOM 1765 N N . THR A 1 233 ? -10.528 6.600 9.046 1.00 98.19 233 THR A N 1
ATOM 1766 C CA . THR A 1 233 ? -11.854 7.120 8.697 1.00 98.19 233 THR A CA 1
ATOM 1767 C C . THR A 1 233 ? -12.077 6.990 7.196 1.00 98.19 233 THR A C 1
ATOM 1769 O O . THR A 1 233 ? -13.074 6.394 6.789 1.00 98.19 233 THR A O 1
ATOM 1772 N N . ASP A 1 234 ? -11.112 7.417 6.382 1.00 97.62 234 ASP A N 1
ATOM 1773 C CA . ASP A 1 234 ? -11.204 7.298 4.926 1.00 97.62 234 ASP A CA 1
ATOM 1774 C C . ASP A 1 234 ? -11.255 5.841 4.458 1.00 97.62 234 ASP A C 1
ATOM 1776 O O . ASP A 1 234 ? -12.066 5.506 3.591 1.00 97.62 234 ASP A O 1
ATOM 1780 N N . ILE A 1 235 ? -10.468 4.948 5.073 1.00 98.25 235 ILE A N 1
ATOM 1781 C CA . ILE A 1 235 ? -10.517 3.503 4.801 1.00 98.25 235 ILE A CA 1
ATOM 1782 C C . ILE A 1 235 ? -11.862 2.895 5.221 1.00 98.25 235 ILE A C 1
ATOM 1784 O O . ILE A 1 235 ? -12.420 2.089 4.474 1.00 98.25 235 ILE A O 1
ATOM 1788 N N . ASN A 1 236 ? -12.400 3.251 6.392 1.00 97.88 236 ASN A N 1
ATOM 1789 C CA . ASN A 1 236 ? -13.705 2.756 6.845 1.00 97.88 236 ASN A CA 1
ATOM 1790 C C . ASN A 1 236 ? -14.819 3.151 5.863 1.00 97.88 236 ASN A C 1
ATOM 1792 O O . ASN A 1 236 ? -15.686 2.341 5.537 1.00 97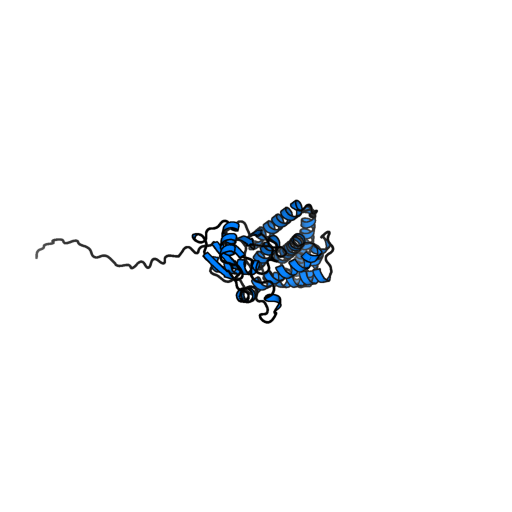.88 236 ASN A O 1
ATOM 1796 N N . ASP A 1 237 ? -14.741 4.365 5.322 1.00 97.38 237 ASP A N 1
ATOM 1797 C CA . ASP A 1 237 ? -15.684 4.894 4.341 1.00 97.38 237 ASP A CA 1
ATOM 1798 C C . ASP A 1 237 ? -15.592 4.213 2.960 1.00 97.38 237 ASP A C 1
ATOM 1800 O O . ASP A 1 237 ? -16.429 4.473 2.085 1.00 97.38 237 ASP A O 1
ATOM 1804 N N . LEU A 1 238 ? -14.581 3.372 2.713 1.00 97.50 238 LEU A N 1
ATOM 1805 C CA . LEU A 1 238 ? -14.507 2.536 1.510 1.00 97.50 238 LEU A CA 1
ATOM 1806 C C . LEU A 1 238 ? -15.439 1.317 1.576 1.00 97.50 238 LEU A C 1
ATOM 1808 O O . LEU A 1 238 ? -15.653 0.695 0.537 1.00 97.50 238 LEU A O 1
ATOM 1812 N N . ASP A 1 239 ? -15.969 0.978 2.759 1.00 95.44 239 ASP A N 1
ATOM 1813 C CA . ASP A 1 239 ? -16.875 -0.160 2.988 1.00 95.44 239 ASP A CA 1
ATOM 1814 C C . ASP A 1 239 ? -16.324 -1.485 2.417 1.00 95.44 239 ASP A C 1
ATOM 1816 O O . ASP A 1 239 ? -17.003 -2.249 1.729 1.00 95.44 239 ASP A O 1
ATOM 1820 N N . ILE A 1 240 ? -15.030 -1.739 2.656 1.00 95.75 240 ILE A N 1
ATOM 1821 C CA . ILE A 1 240 ? -14.353 -2.952 2.183 1.00 95.75 240 ILE A CA 1
ATOM 1822 C C . ILE A 1 240 ? -14.975 -4.176 2.870 1.00 95.75 240 ILE A C 1
ATOM 1824 O O . ILE A 1 240 ? -14.922 -4.312 4.091 1.00 95.75 240 ILE A O 1
ATOM 1828 N N . ASP A 1 241 ? -15.501 -5.122 2.087 1.00 94.94 241 ASP A N 1
ATOM 1829 C CA . ASP A 1 241 ? -16.058 -6.365 2.627 1.00 94.94 241 ASP A CA 1
ATOM 1830 C C . ASP A 1 241 ? -14.950 -7.238 3.234 1.00 94.94 241 ASP A C 1
ATOM 1832 O O . ASP A 1 241 ? -14.192 -7.910 2.521 1.00 94.94 241 ASP A O 1
ATOM 1836 N N . TYR A 1 242 ? -14.899 -7.286 4.569 1.00 95.19 242 TYR A N 1
ATOM 1837 C CA . TYR A 1 242 ? -13.949 -8.101 5.325 1.00 95.19 242 TYR A CA 1
ATOM 1838 C C . TYR A 1 242 ? -13.893 -9.556 4.845 1.00 95.19 242 TYR A C 1
ATOM 1840 O O . TYR A 1 242 ? -12.819 -10.158 4.815 1.00 95.19 242 TYR A O 1
ATOM 1848 N N . SER A 1 243 ? -15.022 -10.142 4.437 1.00 94.31 243 SER A N 1
ATOM 1849 C CA . SER A 1 243 ? -15.073 -11.537 3.996 1.00 94.31 243 SER A CA 1
ATOM 1850 C C . SER A 1 243 ? -14.234 -11.798 2.740 1.00 94.31 243 SER A C 1
ATOM 1852 O O . SER A 1 243 ? -13.708 -12.906 2.589 1.00 94.31 243 SER A O 1
ATOM 1854 N N . THR A 1 244 ? -14.049 -10.771 1.904 1.00 92.19 244 THR A N 1
ATOM 1855 C CA . THR A 1 244 ? -13.281 -10.827 0.653 1.00 92.19 244 THR A CA 1
ATOM 1856 C C . THR A 1 244 ? -11.785 -10.602 0.864 1.00 92.19 244 THR A C 1
ATOM 1858 O O . THR A 1 244 ? -10.976 -11.195 0.152 1.00 92.19 244 THR A O 1
ATOM 1861 N N . VAL A 1 245 ? -11.404 -9.806 1.870 1.00 94.56 245 VAL A N 1
ATOM 1862 C CA . VAL A 1 245 ? -10.005 -9.405 2.112 1.00 94.56 245 VAL A CA 1
ATOM 1863 C C . VAL A 1 245 ? -9.352 -10.079 3.319 1.00 94.56 245 VAL A C 1
ATOM 1865 O O . VAL A 1 245 ? -8.138 -9.980 3.472 1.00 94.56 245 VAL A O 1
ATOM 1868 N N . LYS A 1 246 ? -10.106 -10.790 4.172 1.00 93.12 246 LYS A N 1
ATOM 1869 C CA . LYS A 1 246 ? -9.592 -11.378 5.428 1.00 93.12 246 LYS A CA 1
ATOM 1870 C C . LYS A 1 246 ? -8.326 -12.218 5.251 1.00 93.12 246 LYS A C 1
ATOM 1872 O O . LYS A 1 246 ? -7.434 -12.150 6.090 1.00 93.12 246 LYS A O 1
ATOM 1877 N N . GLU A 1 247 ? -8.253 -13.017 4.185 1.00 92.00 247 GLU A N 1
ATOM 1878 C CA . GLU A 1 247 ? -7.113 -13.907 3.950 1.00 92.00 247 GLU A CA 1
ATOM 1879 C C . GLU A 1 247 ? -5.911 -13.106 3.455 1.00 92.00 247 GLU A C 1
ATOM 1881 O O . GLU A 1 247 ? -4.798 -13.318 3.921 1.00 92.00 247 GLU A O 1
ATOM 1886 N N . THR A 1 248 ? -6.144 -12.120 2.587 1.00 93.31 248 THR A N 1
ATOM 1887 C CA . THR A 1 248 ? -5.110 -11.204 2.103 1.00 93.31 248 THR A CA 1
ATOM 1888 C C . THR A 1 248 ? -4.516 -10.380 3.246 1.00 93.31 248 THR A C 1
ATOM 1890 O O . THR A 1 248 ? -3.300 -10.364 3.401 1.00 93.31 248 THR A O 1
ATOM 1893 N N . LEU A 1 249 ? -5.347 -9.787 4.110 1.00 93.56 249 LEU A N 1
ATOM 1894 C CA . LEU A 1 249 ? -4.898 -9.047 5.299 1.00 93.56 249 LEU A CA 1
ATOM 1895 C C . LEU A 1 249 ? -4.101 -9.933 6.267 1.00 93.56 249 LEU A C 1
ATOM 1897 O O . LEU A 1 249 ? -3.072 -9.523 6.800 1.00 93.56 249 LEU A O 1
ATOM 1901 N N . LYS A 1 250 ? -4.545 -11.179 6.472 1.00 90.62 250 LYS A N 1
ATOM 1902 C CA . LYS A 1 250 ? -3.826 -12.155 7.299 1.00 90.62 250 LYS A CA 1
ATOM 1903 C C . LYS A 1 250 ? -2.475 -12.534 6.689 1.00 90.62 250 LYS A C 1
ATOM 1905 O O . LYS A 1 250 ? -1.492 -12.631 7.419 1.00 90.62 250 LYS A O 1
ATOM 1910 N N . ASN A 1 251 ? -2.416 -12.743 5.375 1.00 91.12 251 ASN A N 1
ATOM 1911 C CA . ASN A 1 251 ? -1.175 -13.061 4.671 1.00 91.12 251 ASN A CA 1
ATOM 1912 C C . ASN A 1 251 ? -0.175 -11.911 4.772 1.00 91.12 251 ASN A C 1
ATOM 1914 O O . ASN A 1 251 ? 0.974 -12.157 5.125 1.00 91.12 251 ASN A O 1
ATOM 1918 N N . ILE A 1 252 ? -0.635 -10.673 4.585 1.00 91.38 252 ILE A N 1
ATOM 1919 C CA . ILE A 1 252 ? 0.180 -9.472 4.790 1.00 91.38 252 ILE A CA 1
ATOM 1920 C C . ILE A 1 252 ? 0.686 -9.417 6.235 1.00 91.38 252 ILE A C 1
ATOM 1922 O O . ILE A 1 252 ? 1.889 -9.322 6.456 1.00 91.38 252 ILE A O 1
ATOM 1926 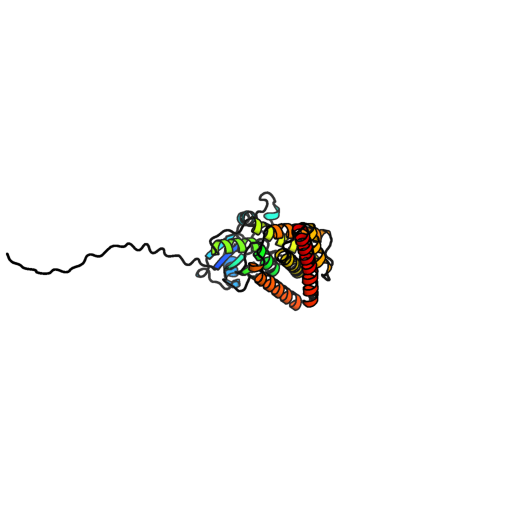N N . GLY A 1 253 ? -0.189 -9.588 7.232 1.00 89.44 253 GLY A N 1
ATOM 1927 C CA . GLY A 1 253 ? 0.220 -9.614 8.641 1.00 89.44 253 GLY A CA 1
ATOM 1928 C C . GLY A 1 253 ? 1.273 -10.689 8.954 1.00 89.44 253 GLY A C 1
ATOM 1929 O O . GLY A 1 253 ? 2.188 -10.450 9.748 1.00 89.44 253 GLY A O 1
ATOM 1930 N N . ASN A 1 254 ? 1.199 -11.852 8.299 1.00 89.12 254 ASN A N 1
ATOM 1931 C CA . ASN A 1 254 ? 2.202 -12.911 8.423 1.00 89.12 254 ASN A CA 1
ATOM 1932 C C . ASN A 1 254 ? 3.532 -12.529 7.757 1.00 89.12 254 ASN A C 1
ATOM 1934 O O . ASN A 1 254 ? 4.573 -12.719 8.378 1.00 89.12 254 ASN A O 1
ATOM 1938 N N . GLN A 1 255 ? 3.502 -11.967 6.544 1.00 90.00 255 GLN A N 1
ATOM 1939 C CA . GLN A 1 255 ? 4.695 -11.491 5.830 1.00 90.00 255 GLN A CA 1
ATOM 1940 C C . GLN A 1 255 ? 5.426 -10.406 6.626 1.00 90.00 255 GLN A C 1
ATOM 1942 O O . GLN A 1 255 ? 6.633 -10.502 6.831 1.00 90.00 255 GLN A O 1
ATOM 1947 N N . ILE A 1 256 ? 4.685 -9.427 7.154 1.00 87.75 256 ILE A N 1
ATOM 1948 C CA . ILE A 1 256 ? 5.218 -8.394 8.049 1.00 87.75 256 ILE A CA 1
ATOM 1949 C C . ILE A 1 256 ? 5.887 -9.050 9.264 1.00 87.75 256 ILE A C 1
ATOM 1951 O O . ILE A 1 256 ? 7.016 -8.726 9.626 1.00 87.75 256 ILE A O 1
ATOM 1955 N N . SER A 1 257 ? 5.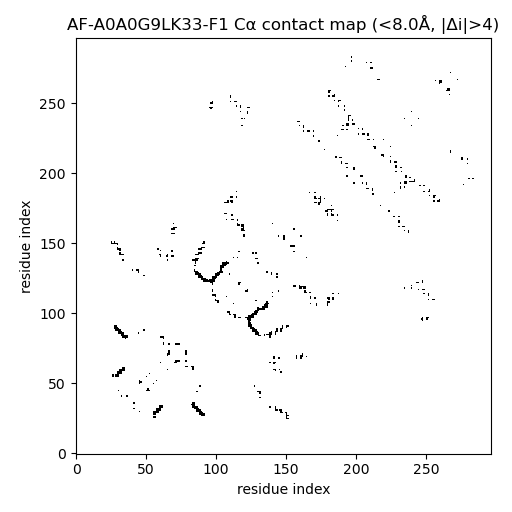201 -10.017 9.881 1.00 86.19 257 SER A N 1
ATOM 1956 C CA . SER A 1 257 ? 5.716 -10.718 11.059 1.00 86.19 257 SER A CA 1
ATOM 1957 C C . SER A 1 257 ? 6.957 -11.568 10.768 1.00 86.19 257 SER A C 1
ATOM 1959 O O . SER A 1 257 ? 7.761 -11.816 11.659 1.00 86.19 257 SER A O 1
ATOM 1961 N N . GLU A 1 258 ? 7.124 -12.056 9.546 1.00 88.44 258 GLU A N 1
ATOM 1962 C CA . GLU A 1 258 ? 8.324 -12.780 9.133 1.00 88.44 258 GLU A CA 1
ATOM 1963 C C . GLU A 1 258 ? 9.501 -11.822 8.909 1.00 88.44 258 GLU A C 1
ATOM 1965 O O . GLU A 1 258 ? 10.584 -12.049 9.449 1.00 88.44 258 GLU A O 1
ATOM 1970 N N . VAL A 1 259 ? 9.273 -10.712 8.198 1.00 87.12 259 VAL A N 1
ATOM 1971 C CA . VAL A 1 259 ? 10.286 -9.673 7.946 1.00 87.12 259 VAL A CA 1
ATOM 1972 C C . VAL A 1 259 ? 10.827 -9.100 9.257 1.00 87.12 259 VAL A C 1
ATOM 1974 O O . VAL A 1 259 ? 12.039 -9.072 9.466 1.00 87.12 259 VAL A O 1
ATOM 1977 N N . LEU A 1 260 ? 9.945 -8.724 10.184 1.00 85.69 260 LEU A N 1
ATOM 1978 C CA . LEU A 1 260 ? 10.343 -8.156 11.473 1.00 85.69 260 LEU A CA 1
ATOM 1979 C C . LEU A 1 260 ? 11.128 -9.153 12.350 1.00 85.69 260 LEU A C 1
ATOM 1981 O O . LEU A 1 260 ? 12.129 -8.770 12.960 1.00 85.69 260 LEU A O 1
ATOM 1985 N N . LYS A 1 261 ? 10.748 -10.445 12.356 1.00 85.19 261 LYS A N 1
ATOM 1986 C CA . LYS A 1 261 ? 11.496 -11.511 13.057 1.00 85.19 261 LYS A CA 1
ATOM 1987 C C . LYS A 1 261 ? 12.900 -11.672 12.488 1.00 85.19 261 LYS A C 1
ATOM 1989 O O . LYS A 1 261 ? 13.861 -11.774 13.246 1.00 85.19 261 LYS A O 1
ATOM 1994 N N . ASN A 1 262 ? 13.017 -11.687 11.162 1.00 86.06 262 ASN A N 1
ATOM 1995 C CA . ASN A 1 262 ? 14.300 -11.832 10.477 1.00 86.06 262 ASN A CA 1
ATOM 1996 C C . ASN A 1 262 ? 15.221 -10.625 10.718 1.00 86.06 262 ASN A C 1
ATOM 1998 O O . ASN A 1 262 ? 16.438 -10.788 10.766 1.00 86.06 262 ASN A O 1
ATOM 2002 N N . SER A 1 263 ? 14.647 -9.443 10.945 1.00 81.25 263 SER A N 1
ATOM 2003 C CA . SER A 1 263 ? 15.369 -8.218 11.309 1.00 81.25 263 SER A CA 1
ATOM 2004 C C . SER A 1 263 ? 15.786 -8.150 12.786 1.00 81.25 263 SER A C 1
ATOM 2006 O O . SER A 1 263 ? 16.370 -7.154 13.211 1.00 81.25 263 SER A O 1
ATOM 2008 N N . GLY A 1 264 ? 15.505 -9.188 13.585 1.00 75.94 264 GLY A N 1
ATOM 2009 C CA . GLY A 1 264 ? 15.885 -9.255 14.999 1.00 75.94 264 GLY A CA 1
ATOM 2010 C C . GLY A 1 264 ? 15.112 -8.294 15.903 1.00 75.94 264 GLY A C 1
ATOM 2011 O O . GLY A 1 264 ? 15.539 -8.041 17.029 1.00 75.94 264 GLY A O 1
ATOM 2012 N N . LYS A 1 265 ? 13.992 -7.747 15.423 1.00 73.50 265 LYS A N 1
ATOM 2013 C CA . LYS A 1 265 ? 13.127 -6.874 16.211 1.00 73.50 265 LYS A CA 1
ATOM 2014 C C . LYS A 1 265 ? 12.079 -7.727 16.917 1.00 73.50 265 LYS A C 1
ATOM 2016 O O . LYS A 1 265 ? 11.405 -8.544 16.286 1.00 73.50 265 LYS A O 1
ATOM 2021 N N . ASP A 1 266 ? 11.974 -7.563 18.236 1.00 62.97 266 ASP A N 1
ATOM 2022 C CA . ASP A 1 266 ? 11.003 -8.295 19.047 1.00 62.97 266 ASP A CA 1
ATOM 2023 C C . ASP A 1 266 ? 9.588 -7.947 18.584 1.00 62.97 266 ASP A C 1
ATOM 2025 O O . ASP A 1 266 ? 9.088 -6.837 18.780 1.00 62.97 266 ASP A O 1
ATOM 2029 N N . ILE A 1 267 ? 8.929 -8.919 17.959 1.00 61.78 267 ILE A N 1
ATOM 2030 C CA . ILE A 1 267 ? 7.515 -8.798 17.639 1.00 61.78 267 ILE A CA 1
ATOM 2031 C C . ILE A 1 267 ? 6.744 -9.161 18.888 1.00 61.78 267 ILE A C 1
ATOM 2033 O O . ILE A 1 267 ? 6.869 -10.272 19.404 1.00 61.78 267 ILE A O 1
ATOM 2037 N N . GLN A 1 268 ? 5.900 -8.240 19.338 1.00 61.88 268 GLN A N 1
ATOM 2038 C CA . GLN A 1 268 ? 4.925 -8.553 20.367 1.00 61.88 268 GLN A CA 1
ATOM 2039 C C . GLN A 1 268 ? 4.115 -9.793 20.008 1.00 61.88 268 GLN A C 1
ATOM 2041 O O . GLN A 1 268 ? 3.636 -9.961 18.884 1.00 61.88 268 GLN A O 1
ATOM 2046 N N . ASP A 1 269 ? 3.999 -10.671 20.998 1.00 60.72 269 ASP A N 1
ATOM 2047 C CA . ASP A 1 269 ? 3.525 -12.026 20.805 1.00 60.72 269 ASP A CA 1
ATOM 2048 C C . ASP A 1 269 ? 2.107 -12.051 20.212 1.00 60.72 269 ASP A C 1
ATOM 2050 O O . ASP A 1 269 ? 1.211 -11.303 20.613 1.00 60.72 269 ASP A O 1
ATOM 2054 N N . SER A 1 270 ? 1.883 -12.950 19.256 1.00 64.75 270 SER A N 1
ATOM 2055 C CA . SER A 1 270 ? 0.602 -13.103 18.552 1.00 64.75 270 SER A CA 1
ATOM 2056 C C . SER A 1 270 ? -0.579 -13.343 19.504 1.00 64.75 270 SER A C 1
ATOM 2058 O O . SER A 1 270 ? -1.703 -12.927 19.222 1.00 64.75 270 SER A O 1
ATOM 2060 N N . SER A 1 271 ? -0.315 -13.954 20.662 1.00 65.25 271 SER A N 1
ATOM 2061 C CA . SER A 1 271 ? -1.288 -14.183 21.735 1.00 65.25 271 SER A CA 1
ATOM 2062 C C . SER A 1 271 ? -1.756 -12.882 22.397 1.00 65.25 271 SER A C 1
ATOM 2064 O O . SER A 1 271 ? -2.933 -12.744 22.731 1.00 65.25 271 SER A O 1
ATOM 2066 N N . PHE A 1 272 ? -0.860 -11.904 22.555 1.00 67.12 272 PHE A N 1
ATOM 2067 C CA . PHE A 1 272 ? -1.190 -10.587 23.100 1.00 67.12 272 PHE A CA 1
ATOM 2068 C C . PHE A 1 272 ? -2.060 -9.792 22.117 1.00 67.12 272 PHE A C 1
ATOM 2070 O O . PHE A 1 272 ? -3.130 -9.308 22.491 1.00 67.12 272 PHE A O 1
ATOM 2077 N N . PHE A 1 273 ? -1.686 -9.781 20.831 1.00 69.88 273 PHE A N 1
ATOM 2078 C CA . PHE A 1 273 ? -2.506 -9.188 19.768 1.00 69.88 273 PHE A CA 1
ATOM 2079 C C . PHE A 1 273 ? -3.894 -9.827 19.656 1.00 69.88 273 PHE A C 1
ATOM 2081 O O . PHE A 1 273 ? -4.892 -9.117 19.533 1.00 69.88 273 PHE A O 1
ATOM 2088 N N . GLN A 1 274 ? -4.003 -11.155 19.757 1.00 78.69 274 GLN A N 1
ATOM 2089 C CA . GLN A 1 274 ? -5.307 -11.828 19.799 1.00 78.69 274 GLN A CA 1
ATOM 2090 C C . GLN A 1 274 ? -6.165 -11.349 20.978 1.00 78.69 274 GLN A C 1
ATOM 2092 O O . GLN A 1 274 ? -7.371 -11.158 20.812 1.00 78.69 274 GLN A O 1
ATOM 2097 N N . GLY A 1 275 ? -5.549 -11.098 22.138 1.00 81.19 275 GLY A N 1
ATOM 2098 C CA . GLY A 1 275 ? -6.209 -10.517 23.307 1.00 81.19 275 GLY A CA 1
ATOM 2099 C C . GLY A 1 275 ? -6.798 -9.131 23.033 1.00 81.19 275 GLY A C 1
ATOM 2100 O O . GLY A 1 275 ? -7.954 -8.884 23.375 1.00 81.19 275 GLY A O 1
ATOM 2101 N N . ILE A 1 276 ? -6.058 -8.258 22.345 1.00 77.69 276 ILE A N 1
ATOM 2102 C CA . ILE A 1 276 ? -6.528 -6.922 21.935 1.00 77.69 276 ILE A CA 1
ATOM 2103 C C . ILE A 1 276 ? -7.689 -7.041 20.948 1.00 77.69 276 ILE A C 1
ATOM 2105 O O . ILE A 1 276 ? -8.749 -6.438 21.137 1.00 77.69 276 ILE A O 1
ATOM 2109 N N . PHE A 1 277 ? -7.531 -7.875 19.917 1.00 82.44 277 PHE A N 1
ATOM 2110 C CA . PHE A 1 277 ? -8.582 -8.113 18.931 1.00 82.44 277 PHE A CA 1
ATOM 2111 C C . PHE A 1 277 ? -9.864 -8.639 19.581 1.00 82.44 277 PHE A C 1
ATOM 2113 O O . PHE A 1 277 ? -10.956 -8.224 19.178 1.00 82.44 277 PHE A O 1
ATOM 2120 N N . ALA A 1 278 ? -9.740 -9.507 20.588 1.00 88.06 278 ALA A N 1
ATOM 2121 C CA . ALA A 1 278 ? -10.858 -10.011 21.372 1.00 88.06 278 ALA A CA 1
ATOM 2122 C C . ALA A 1 278 ? -11.472 -8.926 22.267 1.00 88.06 278 ALA A C 1
ATOM 2124 O O . ALA A 1 278 ? -12.691 -8.783 22.287 1.00 88.06 278 ALA A O 1
ATOM 2125 N N . ALA A 1 279 ? -10.662 -8.129 22.969 1.00 84.88 279 ALA A N 1
ATOM 2126 C CA . ALA A 1 279 ? -11.139 -7.051 23.834 1.00 84.88 279 ALA A CA 1
ATOM 2127 C C . ALA A 1 279 ? -11.947 -6.010 23.050 1.00 84.88 279 ALA A C 1
ATOM 2129 O O . ALA A 1 279 ? -13.069 -5.676 23.433 1.00 84.88 279 ALA A O 1
ATOM 2130 N N . ILE A 1 280 ? -11.419 -5.568 21.908 1.00 85.00 280 ILE A N 1
ATOM 2131 C CA . ILE A 1 280 ? -12.116 -4.634 21.029 1.00 85.00 280 ILE A CA 1
ATOM 2132 C C . ILE A 1 280 ? -13.357 -5.311 20.420 1.00 85.00 280 ILE A C 1
ATOM 2134 O O . ILE A 1 280 ? -14.430 -4.725 20.427 1.00 85.00 280 ILE A O 1
ATOM 2138 N N . GLY A 1 281 ? -13.272 -6.568 19.964 1.00 85.06 281 GLY A N 1
ATOM 2139 C CA . GLY A 1 281 ? -14.449 -7.287 19.442 1.00 85.06 281 GLY A CA 1
ATOM 2140 C C . GLY A 1 281 ? -15.571 -7.444 20.481 1.00 85.06 281 GLY A C 1
ATOM 2141 O O . GLY A 1 281 ? -16.752 -7.306 20.166 1.00 85.06 281 GLY A O 1
ATOM 2142 N N . ASN A 1 282 ? -15.214 -7.650 21.751 1.00 90.44 282 ASN A N 1
ATOM 2143 C CA . ASN A 1 282 ? -16.163 -7.679 22.863 1.00 90.44 282 ASN A CA 1
ATOM 2144 C C . ASN A 1 282 ? -16.799 -6.306 23.115 1.00 90.44 282 ASN A C 1
ATOM 2146 O O . ASN A 1 282 ? -17.978 -6.243 23.463 1.00 90.44 282 ASN A O 1
ATOM 2150 N N . PHE A 1 283 ? -16.046 -5.214 22.955 1.00 88.06 283 PHE A N 1
ATOM 2151 C CA . PHE A 1 283 ? -16.590 -3.856 23.019 1.00 88.06 283 PHE A CA 1
ATOM 2152 C C . PHE A 1 283 ? -17.665 -3.640 21.940 1.00 88.06 283 PHE A C 1
ATOM 2154 O O . PHE A 1 283 ? -18.779 -3.243 22.282 1.00 88.06 283 PHE A O 1
ATOM 2161 N N . PHE A 1 284 ? -17.389 -4.001 20.681 1.00 87.75 284 PHE A N 1
ATOM 2162 C CA . PHE A 1 284 ? -18.357 -3.874 19.582 1.00 87.75 284 PHE A CA 1
ATOM 2163 C C . PHE A 1 284 ? -19.559 -4.808 19.731 1.00 87.75 284 PHE A C 1
ATOM 2165 O O . PHE A 1 284 ? -20.692 -4.388 19.508 1.00 87.75 284 PHE A O 1
ATOM 2172 N N . SER A 1 285 ? -19.346 -6.043 20.194 1.00 88.19 285 SER A N 1
ATOM 2173 C CA . SER A 1 285 ? -20.445 -6.979 20.474 1.00 88.19 285 SER A CA 1
ATOM 2174 C C . SER A 1 285 ? -21.401 -6.408 21.528 1.00 88.19 285 SER A C 1
ATOM 2176 O O . SER A 1 285 ? -22.609 -6.375 21.317 1.00 88.19 285 SER A O 1
ATOM 2178 N N . LYS A 1 286 ? -20.863 -5.858 22.629 1.00 88.69 286 LYS A N 1
ATOM 2179 C CA . LYS A 1 286 ? -21.665 -5.204 23.678 1.00 88.69 286 LYS A CA 1
ATOM 2180 C C . LYS A 1 286 ? -22.384 -3.952 23.177 1.00 88.69 286 LYS A C 1
ATOM 2182 O O . LYS A 1 286 ? -23.519 -3.704 23.578 1.00 88.69 286 LYS A O 1
ATOM 2187 N N . LEU A 1 287 ? -21.733 -3.161 22.325 1.00 83.88 287 LEU A N 1
ATOM 2188 C CA . LEU A 1 287 ? -22.336 -1.978 21.715 1.00 83.88 287 LEU A CA 1
ATOM 2189 C C . LEU A 1 287 ? -23.525 -2.365 20.824 1.00 83.88 287 LEU A C 1
ATOM 2191 O O . LEU A 1 287 ? -24.603 -1.785 20.950 1.00 83.88 287 LEU A O 1
ATOM 2195 N N . PHE A 1 288 ? -23.358 -3.392 19.987 1.00 83.06 288 PHE A N 1
ATOM 2196 C CA . PHE A 1 288 ? -24.413 -3.904 19.117 1.00 83.06 288 PHE A CA 1
ATOM 2197 C C . PHE A 1 288 ? -25.581 -4.506 19.909 1.00 83.06 288 PHE A C 1
ATOM 2199 O O . PHE A 1 288 ? -26.742 -4.202 19.625 1.00 83.06 288 PHE A O 1
ATOM 2206 N N . ASP A 1 289 ? -25.291 -5.299 20.943 1.00 87.00 289 ASP A N 1
ATOM 2207 C CA . ASP A 1 289 ? -26.311 -5.862 21.832 1.00 87.00 289 ASP A CA 1
ATOM 2208 C C . ASP A 1 289 ? -27.115 -4.762 22.541 1.00 87.00 289 ASP A C 1
ATOM 2210 O O . ASP A 1 289 ? -28.339 -4.857 22.650 1.00 87.00 289 ASP A O 1
ATOM 2214 N N . SER A 1 290 ? -26.452 -3.686 22.977 1.00 79.56 290 SER A N 1
ATOM 2215 C CA . SER A 1 290 ? -27.113 -2.522 23.579 1.00 79.56 290 SER A CA 1
ATOM 2216 C C . SER A 1 290 ? -28.094 -1.858 22.603 1.00 79.56 290 SER A C 1
ATOM 2218 O O . SER A 1 290 ? -29.251 -1.626 22.952 1.00 79.56 290 SER A O 1
ATOM 2220 N N . ILE A 1 291 ? -27.682 -1.635 21.349 1.00 76.44 291 ILE A N 1
ATOM 2221 C CA . ILE A 1 291 ? -28.538 -1.041 20.306 1.00 76.44 291 ILE A CA 1
ATOM 2222 C C . ILE A 1 291 ? -29.733 -1.951 19.986 1.00 76.44 291 ILE A C 1
ATOM 2224 O O . ILE A 1 291 ? -30.869 -1.481 19.896 1.00 76.44 291 ILE A O 1
ATOM 2228 N N . LYS A 1 292 ? -29.508 -3.263 19.863 1.00 77.25 292 LYS A N 1
ATOM 2229 C CA . LYS A 1 292 ? -30.572 -4.239 19.588 1.00 77.25 292 LYS A CA 1
ATOM 2230 C C . LYS A 1 292 ? -31.607 -4.310 20.714 1.00 77.25 292 LYS A C 1
ATOM 2232 O O . LYS A 1 292 ? -32.794 -4.470 20.440 1.00 77.25 292 LYS A O 1
ATOM 2237 N N . ASN A 1 293 ? -31.174 -4.173 21.966 1.00 75.94 293 ASN A N 1
ATOM 2238 C CA . ASN A 1 293 ? -32.071 -4.154 23.122 1.00 75.94 293 ASN A CA 1
ATOM 2239 C C . ASN A 1 293 ? -32.869 -2.843 23.234 1.00 75.94 293 ASN A C 1
ATOM 2241 O O . ASN A 1 293 ? -33.986 -2.867 23.743 1.00 75.94 293 ASN A O 1
ATOM 2245 N N . ILE A 1 294 ? -32.340 -1.722 22.733 1.00 71.94 294 ILE A N 1
ATOM 2246 C CA . ILE A 1 294 ? -33.057 -0.437 22.672 1.00 71.94 294 ILE A CA 1
ATOM 2247 C C . ILE A 1 294 ? -34.114 -0.434 21.554 1.00 71.94 294 ILE A C 1
ATOM 2249 O O . ILE A 1 294 ? -35.175 0.146 21.738 1.00 71.94 294 ILE A O 1
ATOM 2253 N N . GLY A 1 295 ? -33.864 -1.099 20.420 1.00 55.75 295 GLY A N 1
ATOM 2254 C CA . GLY A 1 295 ? -34.809 -1.171 19.292 1.00 55.75 295 GLY A CA 1
ATOM 2255 C C . GLY A 1 295 ? -35.936 -2.210 19.419 1.00 55.75 295 GLY A C 1
ATOM 2256 O O . GLY A 1 295 ? -36.787 -2.275 18.537 1.00 55.75 295 GLY A O 1
ATOM 2257 N N . ASN A 1 296 ? -35.931 -3.032 20.474 1.00 53.69 296 ASN A N 1
ATOM 2258 C CA . ASN A 1 296 ? -36.942 -4.068 20.749 1.00 53.69 296 ASN A CA 1
ATOM 2259 C C . ASN A 1 296 ? -37.869 -3.731 21.943 1.00 53.69 296 ASN A C 1
ATOM 2261 O O . ASN A 1 296 ? -38.637 -4.598 22.365 1.00 53.69 296 ASN A O 1
ATOM 2265 N N . ASN A 1 297 ? -37.803 -2.502 22.467 1.00 44.50 297 ASN A N 1
ATOM 2266 C CA . ASN A 1 297 ? -38.775 -1.898 23.396 1.00 44.50 297 ASN A CA 1
ATOM 2267 C C . ASN A 1 297 ? -39.499 -0.738 22.706 1.00 44.50 297 ASN A C 1
ATOM 2269 O O . ASN A 1 297 ? -40.638 -0.440 23.129 1.00 44.50 297 ASN A O 1
#